Protein AF-A0A258K4I6-F1 (afdb_monomer_lite)

Radius of gyration: 29.28 Å; chains: 1; bounding box: 74×33×67 Å

Secondary structure (DSSP, 8-state):
--EE---SSBSS-EE---SSGGGS-SEEEEES-EEE---SSSS-TTSS--BS-EEE--TT-EEEEES-EEEEESB-TTEEE-SS-TTT-SS-EEEEEES-EEEEESBT-SEEE--SS--EEEEEES-EEE--TTB-S--SEEE--TT-EEEEES-EETTBPPPPPPPP----HHHHHHHHHHHTTTTTS--HHHHHHHHHHHHT-----SSGGGGT-S--PPPP-PPP-SS-SSS-HHHHHHTT--TTS--TTSBPTTSSS-BHHHHHHHHHTT---

Sequence (277 aa):
HVSASWSVDETLSASARFTPPEQGFYDLTVQWSIISESLARSIHAKGDHGYGSLIRGGQGSRISFHHNLWANHVARMPRPGNYDGPDKDPVGAFIEFRSNVFYNWGGGHSGYDADKAAMVAYNFVDNAYVMGPDSQQAVAFKESNSLARAWFAGNSMNGVVPADIAPVAAEPAASAYERVLAEAGASVRRDAVDARVVAGVRNRTGRIINTEQDVGGWPVLPPGVAAPDADGDGMPDAWEAKQGLNPKKADGAALARDGSGWTNLELWLADAAKVRG

pLDDT: mean 93.02, std 7.37, range [50.69, 98.88]

Structure (mmCIF, N/CA/C/O backbone):
data_AF-A0A258K4I6-F1
#
_entry.id   AF-A0A258K4I6-F1
#
loop_
_atom_site.group_PDB
_atom_site.id
_atom_site.type_symbol
_atom_site.label_atom_id
_atom_site.label_alt_id
_atom_site.label_comp_id
_atom_site.label_asym_id
_atom_site.label_entity_id
_atom_site.label_seq_id
_atom_site.pdbx_PDB_ins_code
_atom_site.Cartn_x
_atom_site.Cartn_y
_atom_site.Cartn_z
_atom_site.occupancy
_atom_site.B_iso_or_equiv
_atom_site.auth_seq_id
_atom_site.auth_comp_id
_atom_site.auth_asym_id
_atom_site.auth_atom_id
_atom_site.pdbx_PDB_model_num
ATOM 1 N N . HIS A 1 1 ? 24.250 -12.452 -2.388 1.00 91.56 1 HIS A N 1
ATOM 2 C CA . HIS A 1 1 ? 24.905 -12.190 -1.098 1.00 91.56 1 HIS A CA 1
ATOM 3 C C . HIS A 1 1 ? 26.021 -11.192 -1.322 1.00 91.56 1 HIS A C 1
ATOM 5 O O . HIS A 1 1 ? 27.160 -11.576 -1.563 1.00 91.56 1 HIS A O 1
ATOM 11 N N . VAL A 1 2 ? 25.668 -9.912 -1.329 1.00 94.88 2 VAL A N 1
ATOM 12 C CA . VAL A 1 2 ? 26.616 -8.797 -1.433 1.00 94.88 2 VAL A CA 1
ATOM 13 C C . VAL A 1 2 ? 26.294 -7.763 -0.362 1.00 94.88 2 VAL A C 1
ATOM 15 O O . VAL A 1 2 ? 25.168 -7.726 0.130 1.00 94.88 2 VAL A O 1
ATOM 18 N N . SER A 1 3 ? 27.260 -6.914 -0.033 1.00 97.19 3 SER A N 1
ATOM 19 C CA . SER A 1 3 ? 27.032 -5.712 0.767 1.00 97.19 3 SER A CA 1
ATOM 20 C C . SER A 1 3 ? 27.389 -4.501 -0.081 1.00 97.19 3 SER A C 1
ATOM 22 O O . SER A 1 3 ? 28.512 -4.413 -0.576 1.00 97.19 3 SER A O 1
ATOM 24 N N . ALA A 1 4 ? 26.438 -3.595 -0.266 1.00 96.00 4 ALA A N 1
ATOM 25 C CA . ALA A 1 4 ? 26.624 -2.334 -0.963 1.00 96.00 4 ALA A CA 1
ATOM 26 C C . ALA A 1 4 ? 26.350 -1.189 0.021 1.00 96.00 4 ALA A C 1
ATOM 28 O O . ALA A 1 4 ? 25.322 -1.204 0.703 1.00 96.00 4 ALA A O 1
ATOM 29 N N . SER A 1 5 ? 27.266 -0.216 0.082 1.00 95.62 5 SER A N 1
ATOM 30 C CA . SER A 1 5 ? 27.172 0.964 0.951 1.00 95.62 5 SER A CA 1
ATOM 31 C C . SER A 1 5 ? 27.846 2.194 0.342 1.00 95.62 5 SER A C 1
ATOM 33 O O . SER A 1 5 ? 28.596 2.081 -0.626 1.00 95.62 5 SER A O 1
ATOM 35 N N . TRP A 1 6 ? 27.594 3.364 0.937 1.00 94.44 6 TRP A N 1
ATOM 36 C CA . TRP A 1 6 ? 28.308 4.626 0.688 1.00 94.44 6 TRP A CA 1
ATOM 37 C C . TRP A 1 6 ? 28.250 5.128 -0.760 1.00 94.44 6 TRP A C 1
ATOM 39 O O . TRP A 1 6 ? 29.196 5.730 -1.268 1.00 94.44 6 TRP A O 1
ATOM 49 N N . SER A 1 7 ? 27.111 4.916 -1.421 1.00 92.75 7 SER A N 1
ATOM 50 C CA . SER A 1 7 ? 26.826 5.524 -2.721 1.00 92.75 7 SER A CA 1
ATOM 51 C C . SER A 1 7 ? 26.380 6.980 -2.574 1.00 92.75 7 SER A C 1
ATOM 53 O O . SER A 1 7 ? 25.744 7.354 -1.587 1.00 92.75 7 SER A O 1
ATOM 55 N N . VAL A 1 8 ? 26.701 7.798 -3.578 1.00 92.69 8 VAL A N 1
ATOM 56 C CA . VAL A 1 8 ? 26.251 9.196 -3.693 1.00 92.69 8 VAL A CA 1
ATOM 57 C C . VAL A 1 8 ? 24.863 9.332 -4.335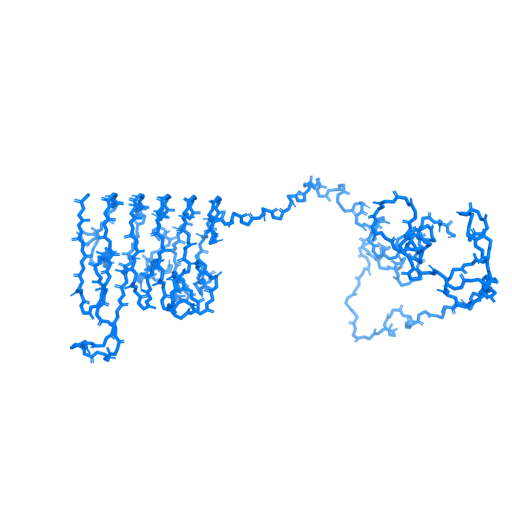 1.00 92.69 8 VAL A C 1
ATOM 59 O O . VAL A 1 8 ? 24.281 10.410 -4.267 1.00 92.69 8 VAL A O 1
ATOM 62 N N . ASP A 1 9 ? 24.345 8.270 -4.961 1.00 90.56 9 ASP A N 1
ATOM 63 C CA . ASP A 1 9 ? 22.976 8.193 -5.496 1.00 90.56 9 ASP A CA 1
ATOM 64 C C . ASP A 1 9 ? 22.260 6.979 -4.871 1.00 90.56 9 ASP A C 1
ATOM 66 O O . ASP A 1 9 ? 22.100 6.940 -3.645 1.00 90.56 9 ASP A O 1
ATOM 70 N N . GLU A 1 10 ? 21.876 5.960 -5.651 1.00 95.06 10 GLU A N 1
ATOM 71 C CA . GLU A 1 10 ? 21.427 4.678 -5.107 1.00 95.06 10 GLU A CA 1
ATOM 72 C C . GLU A 1 10 ? 22.569 3.727 -4.769 1.00 95.06 10 GLU A C 1
ATOM 74 O O . GLU A 1 10 ? 23.556 3.611 -5.499 1.00 95.06 10 GLU A O 1
ATOM 79 N N . THR A 1 11 ? 22.395 2.979 -3.685 1.00 96.69 11 THR A N 1
ATOM 80 C CA . THR A 1 11 ? 23.359 1.974 -3.242 1.00 96.69 11 THR A CA 1
ATOM 81 C C . THR A 1 11 ? 23.307 0.687 -4.070 1.00 96.69 11 THR A C 1
ATOM 83 O O . THR A 1 11 ? 24.352 0.110 -4.365 1.00 96.69 11 THR A O 1
ATOM 86 N N . LEU A 1 12 ? 22.119 0.231 -4.479 1.00 97.56 12 LEU A N 1
ATOM 87 C CA . LEU A 1 12 ? 21.974 -0.922 -5.374 1.00 97.56 12 LEU A CA 1
ATOM 88 C C . LEU A 1 12 ? 20.712 -0.770 -6.220 1.00 97.56 12 LEU A C 1
ATOM 90 O O . LEU A 1 12 ? 19.606 -0.802 -5.690 1.00 97.56 12 LEU A O 1
ATOM 94 N N . SER A 1 13 ? 20.869 -0.647 -7.536 1.00 97.25 13 SER A N 1
ATOM 95 C CA . SER A 1 13 ? 19.764 -0.420 -8.475 1.00 97.25 13 SER A CA 1
ATOM 96 C C . SER A 1 13 ? 19.767 -1.439 -9.606 1.00 97.25 13 SER A C 1
ATOM 98 O O . SER A 1 13 ? 20.816 -1.923 -10.023 1.00 97.25 13 SER A O 1
ATOM 100 N N . ALA A 1 14 ? 18.579 -1.714 -10.137 1.00 96.19 14 ALA A N 1
ATOM 101 C CA . ALA A 1 14 ? 18.387 -2.482 -11.361 1.00 96.19 14 ALA A CA 1
ATOM 102 C C . ALA A 1 14 ? 17.397 -1.724 -12.238 1.00 96.19 14 ALA A C 1
ATOM 104 O O . ALA A 1 14 ? 16.208 -1.661 -11.936 1.00 96.19 14 ALA A O 1
ATOM 105 N N . SER A 1 15 ? 17.897 -1.062 -13.273 1.00 96.12 15 SER A N 1
ATOM 106 C CA . SER A 1 15 ? 17.101 -0.156 -14.095 1.00 96.12 15 SER A CA 1
ATOM 107 C C . SER A 1 15 ? 17.557 -0.229 -15.540 1.00 96.12 15 SER A C 1
ATOM 109 O O . SER A 1 15 ? 18.752 -0.155 -15.811 1.00 96.12 15 SER A O 1
ATOM 111 N N . ALA A 1 16 ? 16.609 -0.347 -16.461 1.00 95.12 16 ALA A N 1
ATOM 112 C CA . ALA A 1 16 ? 16.885 -0.368 -17.888 1.00 95.12 16 ALA A CA 1
ATOM 113 C C . ALA A 1 16 ? 15.778 0.349 -18.653 1.00 95.12 16 ALA A C 1
ATOM 115 O O . ALA A 1 16 ? 14.627 0.403 -18.220 1.00 95.12 16 ALA A O 1
ATOM 116 N N . ARG A 1 17 ? 16.135 0.884 -19.820 1.00 90.50 17 ARG A N 1
ATOM 117 C CA . ARG A 1 17 ? 15.156 1.210 -20.854 1.00 90.50 17 ARG A CA 1
ATOM 118 C C . ARG A 1 17 ? 15.134 0.033 -21.816 1.00 90.50 17 ARG A C 1
ATOM 120 O O . ARG A 1 17 ? 16.157 -0.297 -22.398 1.00 90.50 17 ARG A O 1
ATOM 127 N N . PHE A 1 18 ? 13.975 -0.590 -21.985 1.00 93.06 18 PHE A N 1
ATOM 128 C CA . PHE A 1 18 ? 13.790 -1.794 -22.804 1.00 93.06 18 PHE A CA 1
ATOM 129 C C . PHE A 1 18 ? 13.603 -1.438 -24.291 1.00 93.06 18 PHE A C 1
ATOM 131 O O . PHE A 1 18 ? 12.906 -2.121 -25.035 1.00 93.06 18 PHE A O 1
ATOM 138 N N . THR A 1 19 ? 14.189 -0.312 -24.710 1.00 88.56 19 THR A N 1
ATOM 139 C CA . THR A 1 19 ? 14.156 0.194 -26.081 1.00 88.56 19 THR A CA 1
ATOM 140 C C . THR A 1 19 ? 15.584 0.587 -26.480 1.00 88.56 19 THR A C 1
ATOM 142 O O . THR A 1 19 ? 16.025 1.684 -26.129 1.00 88.56 19 THR A O 1
ATOM 145 N N . PRO A 1 20 ? 16.309 -0.287 -27.197 1.00 91.50 20 PRO A N 1
ATOM 146 C CA . PRO A 1 20 ? 15.832 -1.552 -27.758 1.00 91.50 20 PRO A CA 1
ATOM 147 C C . PRO A 1 20 ? 15.768 -2.697 -26.706 1.00 91.50 20 PRO A C 1
ATOM 149 O O . PRO A 1 20 ? 16.422 -2.603 -25.662 1.00 91.50 20 PRO A O 1
ATOM 152 N N . PRO A 1 21 ? 14.964 -3.758 -26.931 1.00 88.12 21 PRO A N 1
ATOM 153 C CA . PRO A 1 21 ? 14.678 -4.803 -25.934 1.00 88.12 21 PRO A CA 1
ATOM 154 C C . PRO A 1 21 ? 15.904 -5.529 -25.364 1.00 88.12 21 PRO A C 1
ATOM 156 O O . PRO A 1 21 ? 15.868 -5.992 -24.224 1.00 88.12 21 PRO A O 1
ATOM 159 N N . GLU A 1 22 ? 16.994 -5.622 -26.122 1.00 92.38 22 GLU A N 1
ATOM 160 C CA . GLU A 1 22 ? 18.252 -6.262 -25.722 1.00 92.38 22 GLU A CA 1
ATOM 161 C C . GLU A 1 22 ? 19.012 -5.519 -24.615 1.00 92.38 22 GLU A C 1
ATOM 163 O O . GLU A 1 22 ? 19.916 -6.088 -24.009 1.00 92.38 22 GLU A O 1
ATOM 168 N N . GLN A 1 23 ? 18.654 -4.264 -24.331 1.00 91.75 23 GLN A N 1
ATOM 169 C CA . GLN A 1 23 ? 19.209 -3.503 -23.206 1.00 91.75 23 GLN A CA 1
ATOM 170 C C . GLN A 1 23 ? 18.422 -3.719 -21.905 1.00 91.75 23 GLN A C 1
ATOM 172 O O . GLN A 1 23 ? 18.807 -3.203 -20.855 1.00 91.75 23 GLN A O 1
ATOM 177 N N . GLY A 1 24 ? 17.315 -4.463 -21.974 1.00 95.25 24 GLY A N 1
ATOM 178 C CA . GLY A 1 24 ? 16.498 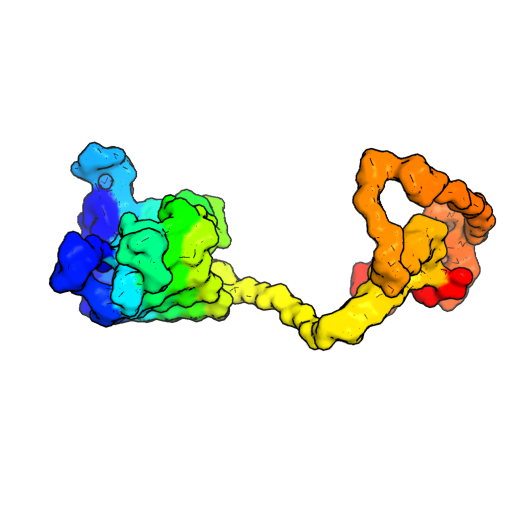-4.839 -20.831 1.00 95.25 24 GLY A CA 1
ATOM 179 C C . GLY A 1 24 ? 17.060 -6.018 -20.038 1.00 95.25 24 GLY A C 1
ATOM 180 O O . GLY A 1 24 ? 17.965 -6.731 -20.466 1.00 95.25 24 GLY A O 1
ATOM 181 N N . PHE A 1 25 ? 16.457 -6.257 -18.877 1.00 97.12 25 PHE A N 1
ATOM 182 C CA . PHE A 1 25 ? 16.653 -7.466 -18.082 1.00 97.12 25 PHE A CA 1
ATOM 183 C C . PHE A 1 25 ? 15.286 -8.092 -17.808 1.00 97.12 25 PHE A C 1
ATOM 185 O O . PHE A 1 25 ? 14.359 -7.399 -17.397 1.00 97.12 25 PHE A O 1
ATOM 192 N N . TYR A 1 26 ? 15.146 -9.393 -18.051 1.00 97.88 26 TYR A N 1
ATOM 193 C CA . TYR A 1 26 ? 13.835 -10.055 -18.022 1.00 97.88 26 TYR A CA 1
ATOM 194 C C . TYR A 1 26 ? 13.624 -10.944 -16.803 1.00 97.88 26 TYR A C 1
ATOM 196 O O . TYR A 1 26 ? 12.483 -11.166 -16.418 1.00 97.88 26 TYR A O 1
ATOM 204 N N . ASP A 1 27 ? 14.703 -11.405 -16.178 1.00 97.94 27 ASP A N 1
ATOM 205 C CA . ASP A 1 27 ? 14.671 -12.249 -14.991 1.00 97.94 27 ASP A CA 1
ATOM 206 C C . ASP A 1 27 ? 15.805 -11.824 -14.059 1.00 97.94 27 ASP A C 1
ATOM 208 O O . ASP A 1 27 ? 16.981 -11.895 -14.421 1.00 97.94 27 ASP A O 1
ATOM 212 N N . LEU A 1 28 ? 15.455 -11.337 -12.870 1.00 98.25 28 LEU A N 1
ATOM 213 C CA . LEU A 1 28 ? 16.419 -10.843 -11.891 1.00 98.25 28 LEU A CA 1
ATOM 214 C C . LEU A 1 28 ? 16.037 -11.279 -10.479 1.00 98.25 28 LEU A C 1
ATOM 216 O O . LEU A 1 28 ? 14.943 -10.976 -10.011 1.00 98.25 28 LEU A O 1
ATOM 220 N N . THR A 1 29 ? 16.989 -11.875 -9.760 1.00 98.50 29 THR A N 1
ATOM 221 C CA . THR A 1 29 ? 16.874 -12.122 -8.320 1.00 98.50 29 THR A CA 1
ATOM 222 C C . THR A 1 29 ? 18.014 -11.455 -7.563 1.00 98.50 29 THR A C 1
ATOM 224 O O . THR A 1 29 ? 19.187 -11.687 -7.853 1.00 98.50 29 THR A O 1
ATOM 227 N N . VAL A 1 30 ? 17.670 -10.669 -6.544 1.00 98.38 30 VAL A N 1
ATOM 228 C CA . VAL A 1 30 ? 18.609 -10.144 -5.550 1.00 98.38 30 VAL A CA 1
ATOM 229 C C . VAL A 1 30 ? 18.226 -10.711 -4.192 1.00 98.38 30 VAL A C 1
ATOM 231 O O . VAL A 1 30 ? 17.112 -10.511 -3.708 1.00 98.38 30 VAL A O 1
ATOM 234 N N . GLN A 1 31 ? 19.150 -11.433 -3.566 1.00 98.00 31 GLN A N 1
ATOM 235 C CA . GLN A 1 31 ? 18.866 -12.116 -2.311 1.00 98.00 31 GLN A CA 1
ATOM 236 C C . GLN A 1 31 ? 20.015 -12.065 -1.314 1.00 98.00 31 GLN A C 1
ATOM 238 O O . GLN A 1 31 ? 21.195 -12.045 -1.709 1.00 98.00 31 GLN A O 1
ATOM 243 N N . TRP A 1 32 ? 19.651 -12.099 -0.028 1.00 96.00 32 TRP A N 1
ATOM 244 C CA . TRP A 1 32 ? 20.582 -12.220 1.099 1.00 96.00 32 TRP A CA 1
ATOM 245 C C . TRP A 1 32 ? 21.710 -11.191 1.054 1.00 96.00 32 TRP A C 1
ATOM 247 O O . TRP A 1 32 ? 22.889 -11.522 1.192 1.00 96.00 32 TRP A O 1
ATOM 257 N N . SER A 1 33 ? 21.353 -9.949 0.745 1.00 98.00 33 SER A N 1
ATOM 258 C CA . SER A 1 33 ? 22.291 -8.849 0.544 1.00 98.00 33 SER A CA 1
ATOM 259 C C . SER A 1 33 ? 21.982 -7.684 1.481 1.00 98.00 33 SER A C 1
ATOM 261 O O . SER A 1 33 ? 20.851 -7.529 1.943 1.00 98.00 33 SER A O 1
ATOM 263 N N . ILE A 1 34 ? 22.999 -6.876 1.768 1.00 97.94 34 ILE A N 1
ATOM 264 C CA . ILE A 1 34 ? 22.892 -5.651 2.563 1.00 97.94 34 ILE A CA 1
ATOM 265 C C . ILE A 1 34 ? 22.996 -4.462 1.609 1.00 97.94 34 ILE A C 1
ATOM 267 O O . ILE A 1 34 ? 23.927 -4.381 0.808 1.00 97.94 3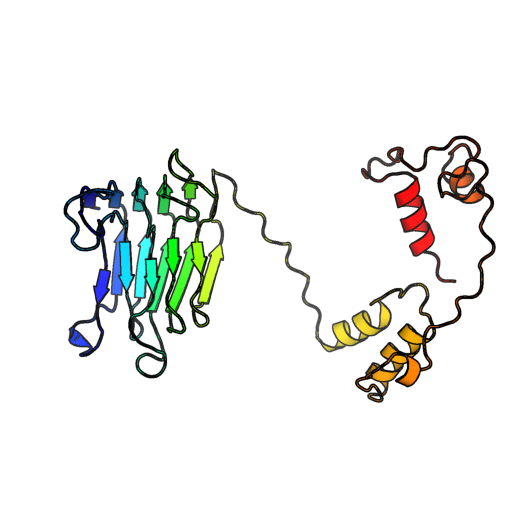4 ILE A O 1
ATOM 271 N N . ILE A 1 35 ? 22.034 -3.552 1.692 1.00 98.50 35 ILE A N 1
ATOM 272 C CA . ILE A 1 35 ? 21.942 -2.324 0.908 1.00 98.50 35 ILE A CA 1
ATOM 273 C C . ILE A 1 35 ? 21.795 -1.207 1.934 1.00 98.50 35 ILE A C 1
ATOM 275 O O . ILE A 1 35 ? 20.761 -1.112 2.592 1.00 98.50 35 ILE A O 1
ATOM 279 N N . SER A 1 36 ? 22.850 -0.430 2.168 1.00 97.44 36 SER A N 1
ATOM 280 C CA . SER A 1 36 ? 22.840 0.489 3.308 1.00 97.44 36 SER A CA 1
ATOM 281 C C . SER A 1 36 ? 23.579 1.802 3.096 1.00 97.44 36 SER A C 1
ATOM 283 O O . SER A 1 36 ? 24.314 1.970 2.128 1.00 97.44 36 SER A O 1
ATOM 285 N N . GLU A 1 37 ? 23.359 2.753 4.002 1.00 94.19 37 GLU A N 1
ATOM 286 C CA . GLU A 1 37 ? 24.224 3.921 4.225 1.00 94.19 37 GLU A CA 1
ATOM 287 C C . GLU A 1 37 ? 24.563 4.720 2.957 1.00 94.19 37 GLU A C 1
ATOM 289 O O . GLU A 1 37 ? 25.725 4.986 2.640 1.00 94.19 37 GLU A O 1
ATOM 294 N N . SER A 1 38 ? 23.544 5.112 2.200 1.00 95.56 38 SER A N 1
ATOM 295 C CA . SER A 1 38 ? 23.726 6.094 1.124 1.00 95.56 38 SER A CA 1
ATOM 296 C C . SER A 1 38 ? 24.094 7.473 1.693 1.00 95.56 38 SER A C 1
ATOM 298 O O . SER A 1 38 ? 23.569 7.878 2.732 1.00 95.56 38 SER A O 1
ATOM 300 N N . LEU A 1 39 ? 24.935 8.234 0.996 1.00 94.31 39 LEU A N 1
ATOM 301 C CA . LEU A 1 39 ? 25.523 9.478 1.498 1.00 94.31 39 LEU A CA 1
ATOM 302 C C . LEU A 1 39 ? 24.614 10.705 1.288 1.00 94.31 39 LEU A C 1
ATOM 304 O O . LEU A 1 39 ? 24.831 11.473 0.357 1.00 94.31 39 LEU A O 1
ATOM 308 N N . ALA A 1 40 ? 23.670 10.930 2.210 1.00 90.19 40 ALA A N 1
ATOM 309 C CA . ALA A 1 40 ? 22.603 11.948 2.147 1.00 90.19 40 ALA A CA 1
ATOM 310 C C . ALA A 1 40 ? 23.010 13.377 1.710 1.00 90.19 40 ALA A C 1
ATOM 312 O O . ALA A 1 40 ? 22.243 14.060 1.033 1.00 90.19 40 ALA A O 1
ATOM 313 N N . ARG A 1 41 ? 24.187 13.854 2.136 1.00 91.12 41 ARG A N 1
ATOM 314 C CA . ARG A 1 41 ? 24.713 15.206 1.865 1.00 91.12 41 ARG A CA 1
ATOM 315 C C . ARG A 1 41 ? 26.151 15.107 1.378 1.00 91.12 41 ARG A C 1
ATOM 317 O O . ARG A 1 41 ? 27.094 15.303 2.141 1.00 91.12 41 ARG A O 1
ATOM 324 N N . SER A 1 42 ? 26.303 14.714 0.122 1.00 91.31 42 SER A N 1
ATOM 325 C CA . SER A 1 42 ? 27.599 14.468 -0.511 1.00 91.31 42 SER A CA 1
ATOM 326 C C . SER A 1 42 ? 27.716 15.237 -1.833 1.00 91.31 42 SER A C 1
ATOM 328 O O . SER A 1 42 ? 27.071 16.262 -2.031 1.00 91.31 42 SER A O 1
ATOM 330 N N . ILE A 1 43 ? 28.551 14.759 -2.749 1.00 89.69 43 ILE A N 1
ATOM 331 C CA . ILE A 1 43 ? 28.919 15.417 -4.011 1.00 89.69 43 ILE A CA 1
ATOM 332 C C . ILE A 1 43 ? 27.903 15.218 -5.148 1.00 89.69 43 ILE A C 1
ATOM 334 O O . ILE A 1 43 ? 28.247 15.348 -6.323 1.00 89.69 43 ILE A O 1
ATOM 338 N N . HIS A 1 44 ? 26.659 14.861 -4.834 1.00 89.00 44 HIS A N 1
ATOM 339 C CA . HIS A 1 44 ? 25.669 14.579 -5.863 1.00 89.00 44 HIS A CA 1
ATOM 340 C C . HIS A 1 44 ? 25.230 15.869 -6.581 1.00 89.00 44 HIS A C 1
ATOM 342 O O . HIS A 1 44 ? 24.854 16.862 -5.960 1.00 89.00 44 HIS A O 1
ATOM 348 N N . ALA A 1 45 ? 25.244 15.854 -7.918 1.00 87.25 45 ALA A N 1
ATOM 349 C CA . ALA A 1 45 ? 25.046 17.052 -8.744 1.00 87.25 45 ALA A CA 1
ATOM 350 C C . ALA A 1 45 ? 23.660 17.711 -8.593 1.00 87.25 45 ALA A C 1
ATOM 352 O O . ALA A 1 45 ? 23.489 18.877 -8.938 1.00 87.25 45 ALA A O 1
ATOM 353 N N . LYS A 1 46 ? 22.664 16.969 -8.093 1.00 86.38 46 LYS A N 1
ATOM 354 C CA . LYS A 1 46 ? 21.295 17.466 -7.864 1.00 86.38 46 LYS A CA 1
ATOM 355 C C . LYS A 1 46 ? 21.066 17.972 -6.430 1.00 86.38 46 LYS A C 1
ATOM 357 O O . LYS A 1 46 ? 19.920 18.221 -6.069 1.00 86.38 46 LYS A O 1
ATOM 362 N N . GLY A 1 47 ? 22.126 18.104 -5.629 1.00 89.62 47 GLY A N 1
ATOM 363 C CA . GLY A 1 47 ? 22.044 18.382 -4.194 1.00 89.62 47 GLY A CA 1
ATOM 364 C C . GLY A 1 47 ? 21.808 17.110 -3.380 1.00 89.62 47 GLY A C 1
ATOM 365 O O . GLY A 1 47 ? 22.095 16.013 -3.863 1.00 89.62 47 GLY A O 1
ATOM 366 N N . ASP A 1 48 ? 21.279 17.273 -2.166 1.00 88.38 48 ASP A N 1
ATOM 367 C CA . ASP A 1 48 ? 21.033 16.195 -1.202 1.00 88.38 48 ASP A CA 1
ATOM 368 C C . ASP A 1 48 ? 20.369 14.971 -1.861 1.00 88.38 48 ASP A C 1
ATOM 370 O O . ASP A 1 48 ? 19.281 15.041 -2.446 1.00 88.38 48 ASP A O 1
ATOM 374 N N . HIS A 1 49 ? 21.070 13.841 -1.800 1.00 87.12 49 HIS A N 1
ATOM 375 C CA . HIS A 1 49 ? 20.708 12.545 -2.372 1.00 87.12 49 HIS A CA 1
ATOM 376 C C . HIS A 1 49 ? 21.260 11.456 -1.463 1.00 87.12 49 HIS A C 1
ATOM 378 O O . HIS A 1 49 ? 22.335 11.599 -0.900 1.00 87.12 49 HIS A O 1
ATOM 384 N N . GLY A 1 50 ? 20.519 10.368 -1.302 1.00 92.88 50 GLY A N 1
ATOM 385 C CA . GLY A 1 50 ? 20.930 9.264 -0.448 1.00 92.88 50 GLY A CA 1
ATOM 386 C C . GLY A 1 50 ? 19.879 8.175 -0.492 1.00 92.88 50 GLY A C 1
ATOM 387 O O . GLY A 1 50 ? 18.988 8.135 0.358 1.00 92.88 50 GLY A O 1
ATOM 388 N N . TYR A 1 51 ? 19.940 7.332 -1.518 1.00 96.81 51 TYR A N 1
ATOM 389 C CA . TYR A 1 51 ? 18.845 6.437 -1.854 1.00 96.81 51 TYR A CA 1
ATOM 390 C C . TYR A 1 51 ? 19.232 4.960 -1.769 1.00 96.81 51 TYR A C 1
ATOM 392 O O . TYR A 1 51 ? 20.382 4.580 -1.971 1.00 96.81 51 TYR A O 1
ATOM 400 N N . GLY A 1 52 ? 18.248 4.114 -1.462 1.00 97.81 52 GLY A N 1
ATOM 401 C CA . GLY A 1 52 ? 18.440 2.665 -1.418 1.00 97.81 52 GLY A CA 1
ATOM 402 C C . GLY A 1 52 ? 18.542 2.069 -2.819 1.00 97.81 52 GLY A C 1
ATOM 403 O O . GLY A 1 52 ? 19.624 1.690 -3.270 1.00 97.81 52 GLY A O 1
ATOM 404 N N . SER A 1 53 ? 17.400 1.992 -3.503 1.00 98.12 53 SER A N 1
ATOM 405 C CA . SER A 1 53 ? 17.268 1.277 -4.772 1.00 98.12 53 SER A CA 1
ATOM 406 C C . SER A 1 53 ? 16.249 1.906 -5.711 1.00 98.12 53 SER A C 1
ATOM 408 O O . SER A 1 53 ? 15.083 2.100 -5.356 1.00 98.12 53 SER A O 1
ATOM 410 N N . LEU A 1 54 ? 16.676 2.127 -6.952 1.00 97.81 54 LEU A N 1
ATOM 411 C CA . LEU A 1 54 ? 15.823 2.436 -8.088 1.00 97.81 54 LEU A CA 1
ATOM 412 C C . LEU A 1 54 ? 15.665 1.160 -8.921 1.00 97.81 54 LEU A C 1
ATOM 414 O O . LEU A 1 54 ? 16.639 0.612 -9.447 1.00 97.81 54 LEU A O 1
ATOM 418 N N . ILE A 1 55 ? 14.432 0.664 -9.004 1.00 98.19 55 ILE A N 1
ATOM 419 C CA . ILE A 1 55 ? 14.116 -0.615 -9.645 1.00 98.19 55 ILE A CA 1
ATOM 420 C C . ILE A 1 55 ? 13.163 -0.339 -10.803 1.00 98.19 55 ILE A C 1
ATOM 422 O O . ILE A 1 55 ? 11.991 -0.047 -10.585 1.00 98.19 55 ILE A O 1
ATOM 426 N N . ARG A 1 56 ? 13.673 -0.380 -12.035 1.00 97.38 56 ARG A N 1
ATOM 427 C CA . ARG A 1 56 ? 12.936 0.024 -13.242 1.00 97.38 56 ARG A CA 1
ATOM 428 C C . ARG A 1 56 ? 12.940 -1.109 -14.250 1.00 97.38 56 ARG A C 1
ATOM 430 O O . ARG A 1 56 ? 13.902 -1.271 -15.001 1.00 97.38 56 ARG A O 1
ATOM 437 N N . GLY A 1 57 ? 11.871 -1.896 -14.201 1.00 96.62 57 GLY A N 1
ATOM 438 C CA . GLY A 1 57 ? 11.594 -2.970 -15.147 1.00 96.62 57 GLY A CA 1
ATOM 439 C C . GLY A 1 57 ? 10.596 -2.533 -16.220 1.00 96.62 57 GLY A C 1
ATOM 440 O O . GLY A 1 57 ? 10.042 -1.436 -16.155 1.00 96.62 57 GLY A O 1
ATOM 441 N N . GLY A 1 58 ? 10.343 -3.421 -17.173 1.00 96.25 58 GLY A N 1
ATOM 442 C CA . GLY A 1 58 ? 9.375 -3.239 -18.249 1.00 96.25 58 GLY A CA 1
ATOM 443 C C . GLY A 1 58 ? 9.296 -4.481 -19.135 1.00 96.25 58 GLY A C 1
ATOM 444 O O . GLY A 1 58 ? 10.019 -5.453 -18.919 1.00 96.25 58 GLY A O 1
ATOM 445 N N . GLN A 1 59 ? 8.410 -4.462 -20.127 1.00 96.19 59 GLN A N 1
ATOM 446 C CA . GLN A 1 59 ? 8.277 -5.476 -21.180 1.00 96.19 59 GLN A CA 1
ATOM 447 C C . GLN A 1 59 ? 8.161 -6.918 -20.643 1.00 96.19 59 GLN A C 1
ATOM 449 O O . GLN A 1 59 ? 8.737 -7.858 -21.190 1.00 96.19 59 GLN A O 1
ATOM 454 N N . GLY A 1 60 ? 7.431 -7.105 -19.541 1.00 97.06 60 GLY A N 1
ATOM 455 C CA . GLY A 1 60 ? 7.206 -8.405 -18.910 1.00 97.06 60 GLY A CA 1
ATOM 456 C C . GLY A 1 60 ? 8.336 -8.897 -18.002 1.00 97.06 60 GLY A C 1
ATOM 457 O O . GLY A 1 60 ? 8.303 -10.057 -17.591 1.00 97.06 60 GLY A O 1
ATOM 458 N N . SER A 1 61 ? 9.321 -8.056 -17.665 1.00 98.31 61 SER A N 1
ATOM 459 C CA . SER A 1 61 ? 10.416 -8.431 -16.762 1.00 98.31 61 SER A CA 1
ATOM 460 C C . SER A 1 61 ? 9.910 -8.910 -15.397 1.00 98.31 61 SER A C 1
ATOM 462 O O . SER A 1 61 ? 9.032 -8.276 -14.807 1.00 98.31 61 SER A O 1
ATOM 464 N N . ARG A 1 62 ? 10.511 -9.981 -14.872 1.00 98.56 62 ARG A N 1
ATOM 465 C CA . ARG A 1 62 ? 10.232 -10.596 -13.571 1.00 98.56 62 ARG A CA 1
ATOM 466 C C . ARG A 1 62 ? 11.403 -10.359 -12.629 1.00 98.56 62 ARG A C 1
ATOM 468 O O . ARG A 1 62 ? 12.543 -10.716 -12.920 1.00 98.56 62 ARG A O 1
ATOM 475 N N . ILE A 1 63 ? 11.126 -9.725 -11.500 1.00 98.75 63 ILE A N 1
ATOM 476 C CA . ILE A 1 63 ? 12.153 -9.218 -10.594 1.00 98.75 63 ILE A CA 1
ATOM 477 C C . ILE A 1 63 ? 11.806 -9.661 -9.176 1.00 98.75 63 ILE A C 1
ATOM 479 O O . ILE A 1 63 ? 10.692 -9.433 -8.727 1.00 98.75 63 ILE A O 1
ATOM 483 N N . SER A 1 64 ? 12.744 -10.252 -8.441 1.00 98.50 64 SER A N 1
ATOM 484 C CA . SER A 1 64 ? 12.541 -10.654 -7.047 1.00 98.50 64 SER A CA 1
ATOM 485 C C . SER A 1 64 ? 13.661 -10.138 -6.149 1.00 98.50 64 SER A C 1
ATOM 487 O O . SER A 1 64 ? 14.834 -10.426 -6.380 1.00 98.50 64 SER A O 1
ATOM 489 N N . PHE A 1 65 ? 13.299 -9.445 -5.081 1.00 98.75 65 PHE A N 1
ATOM 490 C CA . PHE A 1 65 ? 14.175 -9.094 -3.977 1.00 98.75 65 PHE A CA 1
ATOM 491 C C . PHE A 1 65 ? 13.687 -9.816 -2.727 1.00 98.75 65 PHE A C 1
ATOM 493 O O . PHE A 1 65 ? 12.590 -9.532 -2.240 1.00 98.75 65 PHE A O 1
ATOM 500 N N . HIS A 1 66 ? 14.486 -10.742 -2.194 1.00 98.56 66 HIS A N 1
ATOM 501 C CA . HIS A 1 66 ? 14.111 -11.435 -0.967 1.00 98.56 66 HIS A CA 1
ATOM 502 C C . HIS A 1 66 ? 15.243 -11.625 0.032 1.00 98.56 66 HIS A C 1
ATOM 504 O O . HIS A 1 66 ? 16.392 -11.845 -0.340 1.00 98.56 66 HIS A O 1
ATOM 510 N N . HIS A 1 67 ? 14.900 -11.622 1.320 1.00 98.56 67 HIS A N 1
ATOM 511 C CA . HIS A 1 67 ? 15.863 -11.828 2.408 1.00 98.56 67 HIS A CA 1
ATOM 512 C C . HIS A 1 67 ? 17.013 -10.805 2.404 1.00 98.56 67 HIS A C 1
ATOM 514 O O . HIS A 1 67 ? 18.128 -11.118 2.808 1.00 98.56 67 HIS A O 1
ATOM 520 N N . ASN A 1 68 ? 16.767 -9.585 1.922 1.00 98.81 68 ASN A N 1
ATOM 521 C CA . ASN A 1 68 ? 17.741 -8.497 1.950 1.00 98.81 68 ASN A CA 1
ATOM 522 C C . ASN A 1 68 ? 17.500 -7.569 3.145 1.00 98.81 68 ASN A C 1
ATOM 524 O O . ASN A 1 68 ? 16.382 -7.463 3.652 1.00 98.81 68 ASN A O 1
ATOM 528 N N . LEU A 1 69 ? 18.549 -6.856 3.548 1.00 98.50 69 LEU A N 1
ATOM 529 C CA . LEU A 1 69 ? 18.482 -5.741 4.486 1.00 98.50 69 LEU A CA 1
ATOM 530 C C . LEU A 1 69 ? 18.674 -4.432 3.719 1.00 98.50 69 LEU A C 1
ATOM 532 O O . LEU A 1 69 ? 19.757 -4.198 3.189 1.00 98.50 69 LEU A O 1
ATOM 536 N N . TRP A 1 70 ? 17.660 -3.570 3.720 1.00 98.69 70 TRP A N 1
ATOM 537 C CA . TRP A 1 70 ? 17.820 -2.147 3.426 1.00 98.69 70 TRP A CA 1
ATOM 538 C C . TRP A 1 70 ? 17.939 -1.366 4.732 1.00 98.69 70 TRP A C 1
ATOM 540 O O . TRP A 1 70 ? 17.057 -1.482 5.586 1.00 98.69 70 TRP A O 1
ATOM 550 N N . ALA A 1 71 ? 18.973 -0.536 4.885 1.00 97.88 71 ALA A N 1
ATOM 551 C CA . ALA A 1 71 ? 19.181 0.221 6.122 1.00 97.88 71 ALA A CA 1
ATOM 552 C C . ALA A 1 71 ? 19.763 1.625 5.910 1.00 97.88 71 ALA A C 1
ATOM 554 O O . ALA A 1 71 ? 20.780 1.788 5.243 1.00 97.88 71 ALA A O 1
ATOM 555 N N . ASN A 1 72 ? 19.191 2.622 6.593 1.00 97.62 72 ASN A N 1
ATOM 556 C CA . ASN A 1 72 ? 19.748 3.977 6.704 1.00 97.62 72 ASN A CA 1
ATOM 557 C C . ASN A 1 72 ? 19.859 4.700 5.347 1.00 97.62 72 ASN A C 1
ATOM 559 O O . ASN A 1 72 ? 20.952 5.044 4.887 1.00 97.62 72 ASN A O 1
ATOM 563 N N . HIS A 1 73 ? 18.713 4.938 4.705 1.00 97.69 73 HIS A N 1
ATOM 564 C CA . HIS A 1 73 ? 18.617 5.739 3.481 1.00 97.69 73 HIS A CA 1
ATOM 565 C C . HIS A 1 73 ? 17.622 6.882 3.651 1.00 97.69 73 HIS A C 1
ATOM 567 O O . HIS A 1 73 ? 16.616 6.747 4.342 1.00 97.69 73 HIS A O 1
ATOM 573 N N . VAL A 1 74 ? 17.844 7.992 2.944 1.00 95.06 74 VAL A N 1
ATOM 574 C CA . VAL A 1 74 ? 16.897 9.117 2.924 1.00 95.06 74 VAL A CA 1
ATOM 575 C C . VAL A 1 74 ? 15.592 8.715 2.239 1.00 95.06 74 VAL A C 1
ATOM 577 O O . VAL A 1 74 ? 14.530 9.151 2.667 1.00 95.06 74 VAL A O 1
ATOM 580 N N . ALA A 1 75 ? 15.652 7.906 1.174 1.00 95.56 75 ALA A N 1
ATOM 581 C CA . ALA A 1 75 ? 14.467 7.441 0.449 1.00 95.56 75 ALA A CA 1
ATOM 582 C C . ALA A 1 75 ? 14.756 6.209 -0.438 1.00 95.56 75 ALA A C 1
ATOM 584 O O . ALA A 1 75 ? 15.882 5.717 -0.510 1.00 95.56 75 ALA A O 1
ATOM 585 N N . ARG A 1 76 ? 13.738 5.772 -1.197 1.00 97.31 76 ARG A N 1
ATOM 586 C CA . ARG A 1 76 ? 13.798 4.675 -2.187 1.00 97.31 76 ARG A CA 1
ATOM 587 C C . ARG A 1 76 ? 14.164 3.333 -1.550 1.00 97.31 76 ARG A C 1
ATOM 589 O O . ARG A 1 76 ? 15.089 2.662 -1.999 1.00 97.31 76 ARG A O 1
ATOM 596 N N . MET A 1 77 ? 13.410 2.931 -0.530 1.00 97.00 77 MET A N 1
ATOM 597 C CA . MET A 1 77 ? 13.513 1.618 0.111 1.00 97.00 77 MET A CA 1
ATOM 598 C C . MET A 1 77 ? 12.234 0.779 -0.100 1.00 97.00 77 MET A C 1
ATOM 600 O O . MET A 1 77 ? 11.534 0.489 0.865 1.00 97.00 77 MET A O 1
ATOM 604 N N . PRO A 1 78 ? 11.887 0.365 -1.337 1.00 97.69 78 PRO A N 1
ATOM 605 C CA . PRO A 1 78 ? 12.499 0.666 -2.638 1.00 97.69 78 PRO A CA 1
ATOM 606 C C . PRO A 1 78 ? 11.724 1.742 -3.433 1.00 97.69 78 PRO A C 1
ATOM 608 O O . PRO A 1 78 ? 10.631 2.154 -3.042 1.00 97.69 78 PRO A O 1
ATOM 611 N N . ARG A 1 79 ? 12.259 2.176 -4.587 1.00 98.00 79 ARG A N 1
ATOM 612 C CA . ARG A 1 79 ? 11.485 2.873 -5.635 1.00 98.00 79 ARG A CA 1
ATOM 613 C C . ARG A 1 79 ? 11.327 1.996 -6.888 1.00 98.00 79 ARG A C 1
ATOM 615 O O . ARG A 1 79 ? 12.174 2.088 -7.786 1.00 98.00 79 ARG A O 1
ATOM 622 N N . PRO A 1 80 ? 10.298 1.129 -6.949 1.00 98.06 80 PRO A N 1
ATOM 623 C CA . PRO A 1 80 ? 9.960 0.379 -8.152 1.00 98.06 80 PRO A CA 1
ATOM 624 C C . PRO A 1 80 ? 9.290 1.275 -9.209 1.00 98.06 80 PRO A C 1
ATOM 626 O O . PRO A 1 80 ? 8.967 2.433 -8.949 1.00 98.06 80 PRO A O 1
ATOM 629 N N . GLY A 1 81 ? 9.108 0.751 -10.417 1.00 97.19 81 GLY A N 1
ATOM 630 C CA . GLY A 1 81 ? 8.243 1.332 -11.444 1.00 97.19 81 GLY A CA 1
ATOM 631 C C . GLY A 1 81 ? 8.744 1.037 -12.853 1.00 97.19 81 GLY A C 1
ATOM 632 O O . GLY A 1 81 ? 9.541 0.119 -13.057 1.00 97.19 81 GLY A O 1
ATOM 633 N N . ASN A 1 82 ? 8.290 1.831 -13.819 1.00 96.25 82 ASN A N 1
ATOM 634 C CA . ASN A 1 82 ? 8.557 1.623 -15.242 1.00 96.25 82 ASN A CA 1
ATOM 635 C C . ASN A 1 82 ? 8.773 2.969 -15.948 1.00 96.25 82 ASN A C 1
ATOM 637 O O . ASN A 1 82 ? 8.102 3.957 -15.662 1.00 96.25 82 ASN A O 1
ATOM 641 N N . TYR A 1 83 ? 9.788 3.075 -16.806 1.00 95.06 83 TYR A N 1
ATOM 642 C CA . TYR A 1 83 ? 10.074 4.330 -17.511 1.00 95.06 83 TYR A CA 1
ATOM 643 C C . TYR A 1 83 ? 9.084 4.651 -18.631 1.00 95.06 83 TYR A C 1
ATOM 645 O O . TYR A 1 83 ? 8.991 5.820 -19.015 1.00 95.06 83 TYR A O 1
ATOM 653 N N . ASP A 1 84 ? 8.404 3.641 -19.165 1.00 94.38 84 ASP A N 1
ATOM 654 C CA . ASP A 1 84 ? 7.543 3.762 -20.330 1.00 94.38 84 ASP A CA 1
ATOM 655 C C . ASP A 1 84 ? 6.057 3.752 -19.946 1.00 94.38 84 ASP A C 1
ATOM 657 O O . ASP A 1 84 ? 5.630 3.134 -18.969 1.00 94.38 84 ASP A O 1
ATOM 661 N N . GLY A 1 85 ? 5.266 4.503 -20.715 1.00 94.50 85 GLY A N 1
ATOM 662 C CA . GLY A 1 85 ? 3.813 4.519 -20.594 1.00 94.50 85 GLY A CA 1
ATOM 663 C C . GLY A 1 85 ? 3.176 3.274 -21.224 1.00 94.50 85 GLY A C 1
ATOM 664 O O . GLY A 1 85 ? 3.827 2.559 -21.992 1.00 94.50 85 GLY A O 1
ATOM 665 N N . PRO A 1 86 ? 1.884 3.023 -20.949 1.00 95.31 86 PRO A N 1
ATOM 666 C CA . PRO A 1 86 ? 1.164 1.849 -21.448 1.00 95.31 86 PRO A CA 1
ATOM 667 C C . PRO A 1 86 ? 1.059 1.785 -22.980 1.00 95.31 86 PRO A C 1
ATOM 669 O O . PRO A 1 86 ? 0.771 0.727 -23.528 1.00 95.31 86 PRO A O 1
ATOM 672 N N . ASP A 1 87 ? 1.286 2.898 -23.682 1.00 95.25 87 ASP A N 1
ATOM 673 C CA . ASP A 1 87 ? 1.360 2.968 -25.143 1.00 95.25 87 ASP A CA 1
ATOM 674 C C . ASP A 1 87 ? 2.591 2.246 -25.711 1.00 95.25 87 ASP A C 1
ATOM 676 O O . ASP A 1 87 ? 2.534 1.700 -26.812 1.00 95.25 87 ASP A O 1
ATOM 680 N N . LYS A 1 88 ? 3.695 2.231 -24.958 1.00 93.56 88 LYS A N 1
ATOM 681 C CA . LYS A 1 88 ? 4.965 1.594 -25.342 1.00 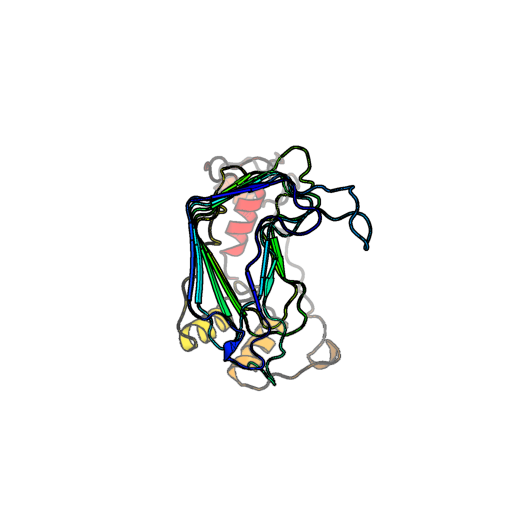93.56 88 LYS A CA 1
ATOM 682 C C . LYS A 1 88 ? 5.205 0.276 -24.625 1.00 93.56 88 LYS A C 1
ATOM 684 O O . LYS A 1 88 ? 5.846 -0.617 -25.175 1.00 93.56 88 LYS A O 1
ATOM 689 N N . ASP A 1 89 ? 4.704 0.166 -23.403 1.00 95.50 89 ASP A N 1
ATOM 690 C CA . ASP A 1 89 ? 4.807 -1.030 -22.586 1.00 95.50 89 ASP A CA 1
ATOM 691 C C . ASP A 1 89 ? 3.458 -1.331 -21.914 1.00 95.50 89 ASP A C 1
ATOM 693 O O . ASP A 1 89 ? 3.219 -0.947 -20.766 1.00 95.50 89 ASP A O 1
ATOM 697 N N . PRO A 1 90 ? 2.546 -2.012 -22.628 1.00 95.56 90 PRO A N 1
ATOM 698 C CA . PRO A 1 90 ? 1.231 -2.357 -22.098 1.00 95.56 90 PRO A CA 1
ATOM 699 C C . PRO A 1 90 ? 1.276 -3.480 -21.050 1.00 95.56 90 PRO A C 1
ATOM 701 O O . PRO A 1 90 ? 0.236 -3.810 -20.482 1.00 95.56 90 PRO A O 1
ATOM 704 N N . VAL A 1 91 ? 2.442 -4.093 -20.809 1.00 96.50 91 VAL A N 1
ATOM 705 C CA . VAL A 1 91 ? 2.605 -5.221 -19.878 1.00 96.50 91 VAL A CA 1
ATOM 706 C C . VAL A 1 91 ? 3.235 -4.760 -18.570 1.00 96.50 91 VAL A C 1
ATOM 708 O O . VAL A 1 91 ? 2.729 -5.085 -17.497 1.00 96.50 91 VAL A O 1
ATOM 711 N N . GLY A 1 92 ? 4.315 -3.985 -18.646 1.00 96.94 92 GLY A N 1
ATOM 712 C CA . GLY A 1 92 ? 5.053 -3.546 -17.474 1.00 96.94 92 GLY A CA 1
ATOM 713 C C . GLY A 1 92 ? 5.957 -4.610 -16.863 1.00 96.94 92 GLY A C 1
ATOM 714 O O . GLY A 1 92 ? 6.257 -5.632 -17.477 1.00 96.94 92 GLY A O 1
ATOM 715 N N . ALA A 1 93 ? 6.394 -4.366 -15.628 1.00 97.88 93 ALA A N 1
ATOM 716 C CA . ALA A 1 93 ? 7.186 -5.312 -14.843 1.00 97.88 93 ALA A CA 1
ATOM 717 C C . ALA A 1 93 ? 6.360 -6.019 -13.764 1.00 97.88 93 ALA A C 1
ATOM 719 O O . ALA A 1 93 ? 5.415 -5.447 -13.222 1.00 97.88 93 ALA A O 1
ATOM 720 N N . PHE A 1 94 ? 6.794 -7.222 -13.390 1.00 98.56 94 PHE A N 1
ATOM 721 C CA . PHE A 1 94 ? 6.319 -7.970 -12.228 1.00 98.56 94 PHE A CA 1
ATOM 722 C C . PHE A 1 94 ? 7.435 -8.019 -11.184 1.00 98.56 94 PHE A C 1
ATOM 724 O O . PHE A 1 94 ? 8.491 -8.601 -11.440 1.00 98.56 94 PHE A O 1
ATOM 731 N N . ILE A 1 95 ? 7.228 -7.395 -10.024 1.00 98.62 95 ILE A N 1
ATOM 732 C CA . ILE A 1 95 ? 8.275 -7.223 -9.007 1.00 98.62 95 ILE A CA 1
ATOM 733 C C . ILE A 1 95 ? 7.830 -7.810 -7.668 1.00 98.62 95 ILE A C 1
ATOM 735 O O . ILE A 1 95 ? 6.753 -7.523 -7.165 1.00 98.62 95 ILE A O 1
ATOM 739 N N . GLU A 1 96 ? 8.672 -8.614 -7.044 1.00 98.38 96 GLU A N 1
ATOM 740 C CA . GLU A 1 96 ? 8.399 -9.225 -5.754 1.00 98.38 96 GLU A CA 1
ATOM 741 C C . GLU A 1 96 ? 9.403 -8.760 -4.703 1.00 98.38 96 GLU A C 1
ATOM 743 O O . GLU A 1 96 ? 10.609 -8.905 -4.872 1.00 98.38 96 GLU A O 1
ATOM 748 N N . PHE A 1 97 ? 8.892 -8.239 -3.592 1.00 98.75 97 PHE A N 1
ATOM 749 C CA . PHE A 1 97 ? 9.636 -7.929 -2.381 1.00 98.75 97 PHE A CA 1
ATOM 750 C C . PHE A 1 97 ? 9.158 -8.871 -1.283 1.00 98.75 97 PHE A C 1
ATOM 752 O O . PHE A 1 97 ? 8.053 -8.705 -0.760 1.00 98.75 97 PHE A O 1
ATOM 759 N N . ARG A 1 98 ? 9.968 -9.876 -0.943 1.00 98.50 98 ARG A N 1
ATOM 760 C CA . ARG A 1 98 ? 9.580 -10.914 0.017 1.00 98.50 98 ARG A CA 1
ATOM 761 C C . ARG A 1 98 ? 10.570 -11.084 1.164 1.00 98.50 98 ARG A C 1
ATOM 763 O O . ARG A 1 98 ? 11.757 -11.279 0.927 1.00 98.50 98 ARG A O 1
ATOM 770 N N . SER A 1 99 ? 10.091 -11.103 2.404 1.00 98.50 99 SER A N 1
ATOM 771 C CA . SER A 1 99 ? 10.928 -11.419 3.574 1.00 98.50 99 SER A CA 1
ATOM 772 C C . SER A 1 99 ? 12.171 -10.528 3.707 1.00 98.50 99 SER A C 1
ATOM 774 O O . SER A 1 99 ? 13.232 -10.994 4.112 1.00 98.50 99 SER A O 1
ATOM 776 N N . ASN A 1 100 ? 12.077 -9.255 3.314 1.00 98.88 100 ASN A N 1
ATOM 777 C CA . ASN A 1 100 ? 13.153 -8.280 3.496 1.00 98.88 100 ASN A CA 1
ATOM 778 C C . ASN A 1 100 ? 12.978 -7.513 4.810 1.00 98.88 100 ASN A C 1
ATOM 780 O O . ASN A 1 100 ? 11.875 -7.427 5.352 1.00 98.88 100 ASN A O 1
ATOM 784 N N . VAL A 1 101 ? 14.063 -6.901 5.279 1.00 98.81 101 VAL A N 1
ATOM 785 C CA . VAL A 1 101 ? 14.048 -5.937 6.382 1.00 98.81 101 VAL A CA 1
ATOM 786 C C . VAL A 1 101 ? 14.320 -4.544 5.824 1.00 98.81 101 VAL A C 1
ATOM 788 O O . VAL A 1 101 ? 15.319 -4.336 5.138 1.00 98.81 101 VAL A O 1
ATOM 791 N N . PHE A 1 102 ? 13.450 -3.591 6.144 1.00 98.81 102 PHE A N 1
ATOM 792 C CA . PHE A 1 102 ? 13.595 -2.178 5.810 1.00 98.81 102 PHE A CA 1
ATOM 793 C C . PHE A 1 102 ? 13.718 -1.376 7.104 1.00 98.81 102 PHE A C 1
ATOM 795 O O . PHE A 1 102 ? 12.758 -1.287 7.871 1.00 98.81 102 PHE A O 1
ATOM 802 N N . TYR A 1 103 ? 14.894 -0.802 7.356 1.00 98.62 103 TYR A N 1
ATOM 803 C CA . TYR A 1 103 ? 15.196 -0.090 8.597 1.00 98.62 103 TYR A CA 1
ATOM 804 C C . TYR A 1 103 ? 15.604 1.368 8.366 1.00 98.62 103 TYR A C 1
ATOM 806 O O . TYR A 1 103 ? 16.441 1.655 7.509 1.00 98.62 103 TYR A O 1
ATOM 814 N N . ASN A 1 104 ? 15.061 2.267 9.192 1.00 97.94 104 ASN A N 1
ATOM 815 C CA . ASN A 1 104 ? 15.486 3.665 9.298 1.00 97.94 104 ASN A CA 1
ATOM 816 C C . ASN A 1 104 ? 15.489 4.414 7.952 1.00 97.94 104 ASN A C 1
ATOM 818 O O . ASN A 1 104 ? 16.530 4.846 7.453 1.00 97.94 104 ASN A O 1
ATOM 822 N N . TRP A 1 105 ? 14.309 4.534 7.342 1.00 98.06 105 TRP A N 1
ATOM 823 C CA . TRP A 1 105 ? 14.116 5.418 6.192 1.00 98.06 105 TRP A CA 1
ATOM 824 C C . TRP A 1 105 ? 13.980 6.870 6.646 1.00 98.06 105 TRP A C 1
ATOM 826 O O . TRP A 1 105 ? 13.456 7.137 7.727 1.00 98.06 105 TRP A O 1
ATOM 836 N N . GLY A 1 106 ? 14.388 7.805 5.793 1.00 94.94 106 GLY A N 1
ATOM 837 C CA . GLY A 1 106 ? 14.140 9.227 5.986 1.00 94.94 106 GLY A CA 1
ATOM 838 C C . GLY A 1 106 ? 12.697 9.628 5.672 1.00 94.94 106 GLY A C 1
ATOM 839 O O . GLY A 1 106 ? 12.029 9.073 4.797 1.00 94.94 106 GLY A O 1
ATOM 840 N N . GLY A 1 107 ? 12.210 10.653 6.368 1.00 92.44 107 GLY A N 1
ATOM 841 C CA . GLY A 1 107 ? 10.927 11.276 6.052 1.00 92.44 107 GLY A CA 1
ATOM 842 C C . GLY A 1 107 ? 9.724 10.366 6.312 1.00 92.44 107 GLY A C 1
ATOM 843 O O . GLY A 1 107 ? 9.686 9.600 7.273 1.00 92.44 107 GLY A O 1
ATOM 844 N N . GLY A 1 108 ? 8.685 10.511 5.487 1.00 95.44 108 GLY A N 1
ATOM 845 C CA . GLY A 1 108 ? 7.356 9.971 5.783 1.00 95.44 108 GLY A CA 1
ATOM 846 C C . GLY A 1 108 ? 7.041 8.574 5.246 1.00 95.44 108 GLY A C 1
ATOM 847 O O . GLY A 1 108 ? 5.895 8.173 5.376 1.00 95.44 108 GLY A O 1
ATOM 848 N N . HIS A 1 109 ? 7.959 7.872 4.575 1.00 97.81 109 HIS A N 1
ATOM 849 C CA . HIS A 1 109 ? 7.694 6.542 4.001 1.00 97.81 109 HIS A CA 1
ATOM 850 C C . HIS A 1 109 ? 8.982 5.813 3.606 1.00 97.81 109 HIS A C 1
ATOM 852 O O . HIS A 1 109 ? 9.957 6.454 3.219 1.00 97.81 109 HIS A O 1
ATOM 858 N N . SER A 1 110 ? 8.963 4.478 3.652 1.00 97.88 110 SER A N 1
ATOM 859 C CA . SER A 1 110 ? 10.108 3.643 3.267 1.00 97.88 110 SER A CA 1
ATOM 860 C C . SER A 1 110 ? 10.296 3.587 1.743 1.00 97.88 110 SER A C 1
ATOM 862 O O . SER A 1 110 ? 11.289 4.088 1.202 1.00 97.88 110 SER A O 1
ATOM 864 N N . GLY A 1 111 ? 9.313 3.040 1.025 1.00 97.94 111 GLY A N 1
ATOM 865 C CA . GLY A 1 111 ? 9.306 2.976 -0.435 1.00 97.94 111 GLY A CA 1
ATOM 866 C C . GLY A 1 111 ? 8.219 3.834 -1.078 1.00 97.94 111 GLY A C 1
ATOM 867 O O . GLY A 1 111 ? 7.283 4.285 -0.415 1.00 97.94 111 GLY A O 1
ATOM 868 N N . TYR A 1 112 ? 8.339 4.072 -2.382 1.00 98.38 112 TYR A N 1
ATOM 869 C CA . TYR A 1 112 ? 7.298 4.747 -3.159 1.00 98.38 112 TYR A CA 1
ATOM 870 C C . TYR A 1 112 ? 7.393 4.444 -4.653 1.00 98.38 112 TYR A C 1
ATOM 872 O O . TYR A 1 112 ? 8.486 4.208 -5.162 1.00 98.38 112 TYR A O 1
ATOM 880 N N . ASP A 1 113 ? 6.274 4.562 -5.362 1.00 98.12 113 ASP A N 1
ATOM 881 C CA . ASP A 1 113 ? 6.251 4.823 -6.803 1.00 98.12 113 ASP A CA 1
ATOM 882 C C . ASP A 1 113 ? 5.645 6.220 -7.038 1.00 98.12 113 ASP A C 1
ATOM 884 O O . ASP A 1 113 ? 4.676 6.640 -6.401 1.00 98.12 113 ASP A O 1
ATOM 888 N N . ALA A 1 114 ? 6.301 6.987 -7.905 1.00 96.81 114 ALA A N 1
ATOM 889 C CA . ALA A 1 114 ? 5.939 8.358 -8.264 1.00 96.81 114 ALA A CA 1
ATOM 890 C C . ALA A 1 114 ? 5.690 8.516 -9.771 1.00 96.81 114 ALA A C 1
ATOM 892 O O . ALA A 1 114 ? 5.607 9.642 -10.273 1.00 96.81 114 ALA A O 1
ATOM 893 N N . ASP A 1 115 ? 5.615 7.406 -10.503 1.00 96.56 115 ASP A N 1
ATOM 894 C CA . ASP A 1 115 ? 5.169 7.399 -11.887 1.00 96.56 115 ASP A CA 1
ATOM 895 C C . ASP A 1 115 ? 3.707 7.863 -11.956 1.00 96.56 115 ASP A C 1
ATOM 897 O O . ASP A 1 115 ? 2.967 7.788 -10.980 1.00 96.56 115 ASP A O 1
ATOM 901 N N . LYS A 1 116 ? 3.275 8.414 -13.095 1.00 93.06 116 LYS A N 1
ATOM 902 C CA . LYS A 1 116 ? 1.901 8.938 -13.228 1.00 93.06 116 LYS A CA 1
ATOM 903 C C . LYS A 1 116 ? 0.913 7.864 -13.682 1.00 93.06 116 LYS A C 1
ATOM 905 O O . LYS A 1 116 ? -0.204 7.782 -13.170 1.00 93.06 116 LYS A O 1
ATOM 910 N N . ALA A 1 117 ? 1.317 7.092 -14.685 1.00 95.38 117 ALA A N 1
ATOM 911 C CA . ALA A 1 117 ? 0.491 6.100 -15.359 1.00 95.38 117 ALA A CA 1
ATOM 912 C C . ALA A 1 117 ? 1.401 5.136 -16.136 1.00 95.38 117 ALA A C 1
ATOM 914 O O . ALA A 1 117 ? 1.532 5.254 -17.352 1.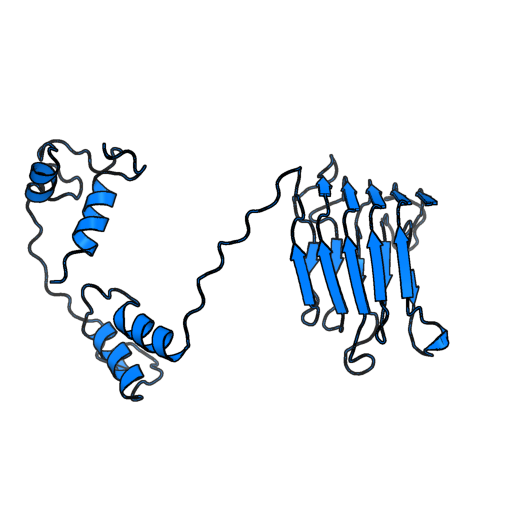00 95.38 117 ALA A O 1
ATOM 915 N N . ALA A 1 118 ? 2.066 4.222 -15.435 1.00 96.75 118 ALA A N 1
ATOM 916 C CA . ALA A 1 118 ? 2.916 3.198 -16.040 1.00 96.75 118 ALA A CA 1
ATOM 917 C C . ALA A 1 118 ? 2.442 1.800 -15.626 1.00 96.75 118 ALA A C 1
ATOM 919 O O . ALA A 1 118 ? 2.031 1.606 -14.479 1.00 96.75 118 ALA A O 1
ATOM 920 N N . MET A 1 119 ? 2.498 0.826 -16.541 1.00 97.75 119 MET A N 1
ATOM 921 C CA . MET A 1 119 ? 2.198 -0.564 -16.196 1.00 97.75 119 MET A CA 1
ATOM 922 C C . MET A 1 119 ? 3.310 -1.145 -15.333 1.00 97.75 119 MET A C 1
ATOM 924 O O . MET A 1 119 ? 4.475 -1.179 -15.732 1.00 97.75 119 MET A O 1
ATOM 928 N N . VAL A 1 120 ? 2.932 -1.590 -14.138 1.00 98.12 120 VAL A N 1
ATOM 929 C CA . VAL A 1 120 ? 3.790 -2.309 -13.199 1.00 98.12 120 VAL A CA 1
ATOM 930 C C . VAL A 1 120 ? 2.913 -3.017 -12.166 1.00 98.12 120 VAL A C 1
ATOM 932 O O . VAL A 1 120 ? 1.876 -2.499 -11.744 1.00 98.12 120 VAL A O 1
ATOM 935 N N . ALA A 1 121 ? 3.326 -4.209 -11.759 1.00 98.38 121 ALA A N 1
ATOM 936 C CA . ALA A 1 121 ? 2.729 -4.936 -10.656 1.00 98.38 121 ALA A CA 1
ATOM 937 C C . ALA A 1 121 ? 3.798 -5.305 -9.629 1.00 98.38 121 ALA A C 1
ATOM 939 O O . ALA A 1 121 ? 4.894 -5.732 -10.003 1.00 98.38 121 ALA A O 1
ATOM 940 N N . TYR A 1 122 ? 3.481 -5.178 -8.341 1.00 97.12 122 TYR A N 1
ATOM 941 C CA . TYR A 1 122 ? 4.373 -5.637 -7.284 1.00 97.12 122 TYR A CA 1
ATOM 942 C C . TYR A 1 122 ? 3.685 -6.275 -6.087 1.00 97.12 122 TYR A C 1
ATOM 944 O O . TYR A 1 122 ? 2.615 -5.861 -5.645 1.00 97.12 122 TYR A O 1
ATOM 952 N N . ASN A 1 123 ? 4.369 -7.275 -5.538 1.00 98.31 123 ASN A N 1
ATOM 953 C CA . ASN A 1 123 ? 3.996 -7.966 -4.316 1.00 98.31 123 ASN A CA 1
ATOM 954 C C . ASN A 1 123 ? 4.953 -7.555 -3.196 1.00 98.31 123 ASN A C 1
ATOM 956 O O . ASN A 1 123 ? 6.167 -7.680 -3.347 1.00 98.31 123 ASN A O 1
ATOM 960 N N . PHE A 1 124 ? 4.412 -7.135 -2.060 1.00 98.38 124 PHE A N 1
ATOM 961 C CA . PHE A 1 124 ? 5.136 -6.970 -0.805 1.00 98.38 124 PHE A CA 1
ATOM 962 C C . PHE A 1 124 ? 4.626 -8.026 0.170 1.00 98.38 124 PHE A C 1
ATOM 964 O O . PHE A 1 124 ? 3.493 -7.937 0.646 1.00 98.38 124 PHE A O 1
ATOM 971 N N . VAL A 1 125 ? 5.433 -9.047 0.442 1.00 98.19 125 VAL A N 1
ATOM 972 C CA . VAL A 1 125 ? 5.017 -10.208 1.239 1.00 98.19 125 VAL A CA 1
ATOM 973 C C . VAL A 1 125 ? 5.991 -10.457 2.385 1.00 98.19 125 VAL A C 1
ATOM 975 O O . VAL A 1 125 ? 7.195 -10.555 2.166 1.00 98.19 125 VAL A O 1
ATOM 978 N N . ASP A 1 126 ? 5.477 -10.571 3.606 1.00 97.94 126 ASP A N 1
ATOM 979 C CA . ASP A 1 126 ? 6.243 -10.936 4.806 1.00 97.94 126 ASP A CA 1
ATOM 980 C C . ASP A 1 126 ? 7.483 -10.057 5.066 1.00 97.94 126 ASP A C 1
ATOM 982 O O . ASP A 1 126 ? 8.483 -10.522 5.611 1.00 97.94 126 ASP A O 1
ATOM 986 N N . ASN A 1 127 ? 7.466 -8.783 4.658 1.00 98.81 127 ASN A N 1
ATOM 987 C CA . ASN A 1 127 ? 8.569 -7.863 4.939 1.00 98.81 127 ASN A CA 1
ATOM 988 C C . ASN A 1 127 ? 8.442 -7.254 6.343 1.00 98.81 127 ASN A C 1
ATOM 990 O O . ASN A 1 127 ? 7.342 -6.999 6.837 1.00 98.81 127 ASN A O 1
ATOM 994 N N . ALA A 1 128 ? 9.580 -6.958 6.966 1.00 98.69 128 ALA A N 1
ATOM 995 C CA . ALA A 1 128 ? 9.651 -6.249 8.236 1.00 98.69 128 ALA A CA 1
ATOM 996 C C . ALA A 1 128 ? 10.076 -4.796 8.015 1.00 98.69 128 ALA A C 1
ATOM 998 O O . ALA A 1 128 ? 11.209 -4.526 7.615 1.00 98.69 128 ALA A O 1
ATOM 999 N N . TYR A 1 129 ? 9.178 -3.860 8.307 1.00 98.69 129 TYR A N 1
ATOM 1000 C CA . TYR A 1 129 ? 9.471 -2.431 8.323 1.00 98.69 129 TYR A CA 1
ATOM 1001 C C . TYR A 1 129 ? 9.712 -1.994 9.762 1.00 98.69 129 TYR A C 1
ATOM 1003 O O . TYR A 1 129 ? 8.852 -2.169 10.624 1.00 98.69 129 TYR A O 1
ATOM 1011 N N . VAL A 1 130 ? 10.885 -1.430 10.028 1.00 98.25 130 VAL A N 1
ATOM 1012 C CA . VAL A 1 130 ? 11.291 -0.981 11.360 1.00 98.25 130 VAL A CA 1
ATOM 1013 C C . VAL A 1 130 ? 11.708 0.480 11.272 1.00 98.25 130 VAL A C 1
ATOM 1015 O O . VAL A 1 130 ? 12.691 0.829 10.617 1.00 98.25 130 VAL A O 1
ATOM 1018 N N . MET A 1 131 ? 10.948 1.347 11.930 1.00 97.81 131 MET A N 1
ATOM 1019 C CA . MET A 1 131 ? 11.294 2.756 12.043 1.00 97.81 131 MET A CA 1
ATOM 1020 C C . MET A 1 131 ? 12.602 2.907 12.815 1.00 97.81 131 MET A C 1
ATOM 1022 O O . MET A 1 131 ? 12.828 2.237 13.824 1.00 97.81 131 MET A O 1
ATOM 1026 N N . GLY A 1 132 ? 13.451 3.809 12.339 1.00 96.06 132 GLY A N 1
ATOM 1027 C CA . GLY A 1 132 ? 14.632 4.249 13.069 1.00 96.06 132 GLY A CA 1
ATOM 1028 C C . GLY A 1 132 ? 14.541 5.732 13.434 1.00 96.06 132 GLY A C 1
ATOM 1029 O O . GLY A 1 132 ? 13.501 6.357 13.209 1.00 96.06 132 GLY A O 1
ATOM 1030 N N . PRO A 1 133 ? 15.619 6.304 13.994 1.00 97.12 133 PRO A N 1
ATOM 1031 C CA . PRO A 1 133 ? 15.660 7.702 14.424 1.00 97.12 133 PRO A CA 1
ATOM 1032 C C . PRO A 1 133 ? 15.318 8.735 13.337 1.00 97.12 133 PRO A C 1
ATOM 1034 O O . PRO A 1 133 ? 14.850 9.821 13.672 1.00 97.12 133 PRO A O 1
ATOM 1037 N N . ASP A 1 134 ? 15.524 8.412 12.056 1.00 96.12 134 ASP A N 1
ATOM 1038 C CA . ASP A 1 134 ? 15.294 9.322 10.925 1.00 96.12 134 ASP A CA 1
ATOM 1039 C C . ASP A 1 134 ? 13.884 9.194 10.307 1.00 96.12 134 ASP A C 1
ATOM 1041 O O . ASP A 1 134 ? 13.481 10.008 9.465 1.00 96.12 134 ASP A O 1
ATOM 1045 N N . SER A 1 135 ? 13.109 8.189 10.730 1.00 97.38 135 SER A N 1
ATOM 1046 C CA . SER A 1 135 ? 11.765 7.914 10.215 1.00 97.38 135 SER A CA 1
ATOM 1047 C C . SER A 1 135 ? 10.719 8.808 10.881 1.00 97.38 135 SER A C 1
ATOM 1049 O O . SER A 1 135 ? 10.513 8.754 12.090 1.00 97.38 135 SER A O 1
ATOM 1051 N N . GLN A 1 136 ? 9.996 9.601 10.088 1.00 97.44 136 GLN A N 1
ATOM 1052 C CA . GLN A 1 136 ? 8.974 10.533 10.590 1.00 97.44 136 GLN A CA 1
ATOM 1053 C C . GLN A 1 136 ? 7.571 9.918 10.645 1.00 97.44 136 GLN A C 1
ATOM 1055 O O . GLN A 1 136 ? 6.733 10.375 11.419 1.00 97.44 136 GLN A O 1
ATOM 1060 N N . GLN A 1 137 ? 7.284 8.916 9.808 1.00 97.06 137 GLN A N 1
ATOM 1061 C CA . GLN A 1 137 ? 5.987 8.233 9.776 1.00 97.06 137 GLN A CA 1
ATOM 1062 C C . GLN A 1 137 ? 6.148 6.734 9.511 1.00 97.06 137 GLN A C 1
ATOM 1064 O O . GLN A 1 137 ? 7.067 6.304 8.809 1.00 97.06 137 GLN A O 1
ATOM 1069 N N . ALA A 1 138 ? 5.201 5.958 10.037 1.00 96.25 138 ALA A N 1
ATOM 1070 C CA . ALA A 1 138 ? 5.123 4.505 9.926 1.00 96.25 138 ALA A CA 1
ATOM 1071 C C . ALA A 1 138 ? 4.451 4.055 8.611 1.00 96.25 138 ALA A C 1
ATOM 1073 O O . ALA A 1 138 ? 3.436 3.362 8.627 1.00 96.25 138 ALA A O 1
ATOM 1074 N N . VAL A 1 139 ? 4.986 4.476 7.460 1.00 96.81 139 VAL A N 1
ATOM 1075 C CA . VAL A 1 139 ? 4.428 4.144 6.135 1.00 96.81 139 VAL A CA 1
ATOM 1076 C C . VAL A 1 139 ? 5.398 3.250 5.368 1.00 96.81 139 VAL A C 1
ATOM 1078 O O . VAL A 1 139 ? 6.507 3.662 5.030 1.00 96.81 139 VAL A O 1
ATOM 1081 N N . ALA A 1 140 ? 4.968 2.025 5.059 1.00 96.75 140 ALA A N 1
ATOM 1082 C CA . ALA A 1 140 ? 5.773 1.064 4.306 1.00 96.75 140 ALA A CA 1
ATOM 1083 C C . ALA A 1 140 ? 5.981 1.499 2.847 1.00 96.75 140 ALA A C 1
ATOM 1085 O O . ALA A 1 140 ? 7.096 1.454 2.329 1.00 96.75 140 ALA A O 1
ATOM 1086 N N . PHE A 1 141 ? 4.915 1.944 2.180 1.00 97.81 141 PHE A N 1
ATOM 1087 C CA . PHE A 1 141 ? 4.964 2.264 0.760 1.00 97.81 141 PHE A CA 1
ATOM 1088 C C . PHE A 1 141 ? 3.943 3.342 0.383 1.00 97.81 141 PHE A C 1
ATOM 1090 O O . PHE A 1 141 ? 2.797 3.286 0.829 1.00 97.81 141 PHE A O 1
ATOM 1097 N N . LYS A 1 142 ? 4.346 4.321 -0.436 1.00 97.56 142 LYS A N 1
ATOM 1098 C CA . LYS A 1 142 ? 3.460 5.363 -0.975 1.00 97.56 142 LYS A CA 1
ATOM 1099 C C . LYS A 1 142 ? 3.271 5.191 -2.481 1.00 97.56 142 LYS A C 1
ATOM 1101 O O . LYS A 1 142 ? 4.214 5.384 -3.241 1.00 97.56 142 LYS A O 1
ATOM 1106 N N . GLU A 1 143 ? 2.040 4.918 -2.897 1.00 97.06 143 GLU A N 1
ATOM 1107 C CA . GLU A 1 143 ? 1.688 4.746 -4.307 1.00 97.06 143 GLU A CA 1
ATOM 1108 C C . GLU A 1 143 ? 1.095 6.024 -4.921 1.00 97.06 143 GLU A C 1
ATOM 1110 O O . GLU A 1 143 ? 0.177 6.612 -4.349 1.00 97.06 143 GLU A O 1
ATOM 1115 N N . SER A 1 144 ? 1.614 6.457 -6.074 1.00 96.81 144 SER A N 1
ATOM 1116 C CA . SER A 1 144 ? 1.117 7.622 -6.836 1.00 96.81 144 SER A CA 1
ATOM 1117 C C . SER A 1 144 ? 0.816 7.322 -8.315 1.00 96.81 144 SER A C 1
ATOM 1119 O O . SER A 1 144 ? 0.199 8.145 -8.994 1.00 96.81 144 SER A O 1
ATOM 1121 N N . ASN A 1 145 ? 1.233 6.163 -8.815 1.00 97.81 145 ASN A N 1
ATOM 1122 C CA . ASN A 1 145 ? 0.985 5.636 -10.143 1.00 97.81 145 ASN A CA 1
ATOM 1123 C C . ASN A 1 145 ? -0.423 5.049 -10.229 1.00 97.81 145 ASN A C 1
ATOM 1125 O O . ASN A 1 145 ? -0.732 3.985 -9.695 1.00 97.81 145 ASN A O 1
ATOM 1129 N N . SER A 1 146 ? -1.274 5.745 -10.981 1.00 97.00 146 SER A N 1
ATOM 1130 C CA . SER A 1 146 ? -2.686 5.393 -11.185 1.00 97.00 146 SER A CA 1
ATOM 1131 C C . SER A 1 146 ? -2.918 4.027 -11.837 1.00 97.00 146 SER A C 1
ATOM 1133 O O . SER A 1 146 ? -4.036 3.514 -11.820 1.00 97.00 146 SER A O 1
ATOM 1135 N N . LEU A 1 147 ? -1.876 3.456 -12.438 1.00 97.56 147 LEU A N 1
ATOM 1136 C CA . LEU A 1 147 ? -1.935 2.233 -13.220 1.00 97.56 147 LEU A CA 1
ATOM 1137 C C . LEU A 1 147 ? -1.245 1.046 -12.538 1.00 97.56 147 LEU A C 1
ATOM 1139 O O . LEU A 1 147 ? -1.369 -0.084 -13.016 1.00 97.56 147 LEU A O 1
ATOM 1143 N N . ALA A 1 148 ? -0.553 1.270 -11.424 1.00 97.69 148 ALA A N 1
ATOM 1144 C CA . ALA A 1 148 ? 0.141 0.197 -10.746 1.00 97.69 148 ALA A CA 1
ATOM 1145 C C . ALA A 1 148 ? -0.819 -0.758 -10.021 1.00 97.69 148 ALA A C 1
ATOM 1147 O O . ALA A 1 148 ? -1.908 -0.384 -9.578 1.00 97.69 148 ALA A O 1
ATOM 1148 N N . ARG A 1 149 ? -0.405 -2.021 -9.893 1.00 97.44 149 ARG A N 1
ATOM 1149 C CA . ARG A 1 149 ? -1.135 -3.046 -9.138 1.00 97.44 149 ARG A CA 1
ATOM 1150 C C . ARG A 1 149 ? -0.265 -3.572 -8.013 1.00 97.44 149 ARG A C 1
ATOM 1152 O O . ARG A 1 149 ? 0.784 -4.156 -8.264 1.00 97.44 149 ARG A O 1
ATOM 1159 N N . ALA A 1 150 ? -0.726 -3.403 -6.784 1.00 95.38 150 ALA A N 1
ATOM 1160 C CA . ALA A 1 150 ? 0.031 -3.778 -5.604 1.00 95.38 150 ALA A CA 1
ATOM 1161 C C . ALA A 1 150 ? -0.708 -4.838 -4.786 1.00 95.38 150 ALA A C 1
ATOM 1163 O O . ALA A 1 150 ? -1.911 -4.714 -4.556 1.00 95.38 150 ALA A O 1
ATOM 1164 N N . TRP A 1 151 ? 0.015 -5.849 -4.312 1.00 95.69 151 TRP A N 1
ATOM 1165 C CA . TRP A 1 151 ? -0.472 -6.807 -3.322 1.00 95.69 151 TRP A CA 1
ATOM 1166 C C . TRP A 1 151 ? 0.397 -6.744 -2.069 1.00 95.69 151 TRP A C 1
ATOM 1168 O O . TRP A 1 151 ? 1.624 -6.791 -2.161 1.00 95.69 151 TRP A O 1
ATOM 1178 N N . PHE A 1 152 ? -0.234 -6.662 -0.900 1.00 94.56 152 PHE A N 1
ATOM 1179 C CA . PHE A 1 152 ? 0.441 -6.627 0.395 1.00 94.56 152 PHE A CA 1
ATOM 1180 C C . PHE A 1 152 ? -0.108 -7.750 1.274 1.00 94.56 152 PHE A C 1
ATOM 1182 O O . PHE A 1 152 ? -1.319 -7.847 1.440 1.00 94.56 152 PHE A O 1
ATOM 1189 N N . ALA A 1 153 ? 0.765 -8.577 1.849 1.00 93.81 153 ALA A N 1
ATOM 1190 C CA . ALA A 1 153 ? 0.368 -9.634 2.781 1.00 93.81 153 ALA A CA 1
ATOM 1191 C C . ALA A 1 153 ? 1.462 -9.886 3.825 1.00 93.81 153 ALA A C 1
ATOM 1193 O O . ALA A 1 153 ? 2.643 -9.881 3.488 1.00 93.81 153 ALA A O 1
ATOM 1194 N N . GLY A 1 154 ? 1.085 -10.074 5.092 1.00 94.31 154 GLY A N 1
ATOM 1195 C CA . GLY A 1 154 ? 2.013 -10.477 6.162 1.00 94.31 154 GLY A CA 1
ATOM 1196 C C . GLY A 1 154 ? 3.125 -9.476 6.513 1.00 94.31 154 GLY A C 1
ATOM 1197 O O . GLY A 1 154 ? 3.984 -9.776 7.339 1.00 94.31 154 GLY A O 1
ATOM 1198 N N . ASN A 1 155 ? 3.136 -8.277 5.921 1.00 97.31 155 ASN A N 1
ATOM 1199 C CA . ASN A 1 155 ? 4.133 -7.260 6.250 1.00 97.31 155 ASN A CA 1
ATOM 1200 C C . ASN A 1 155 ? 3.904 -6.725 7.668 1.00 97.31 155 ASN A C 1
ATOM 1202 O O . ASN A 1 155 ? 2.771 -6.437 8.051 1.00 97.31 155 ASN A O 1
ATOM 1206 N N . SER A 1 156 ? 4.983 -6.521 8.418 1.00 97.94 156 SER A N 1
ATOM 1207 C CA . SER A 1 156 ? 4.932 -5.907 9.746 1.00 97.94 156 SER A CA 1
ATOM 1208 C C . SER A 1 156 ? 5.452 -4.474 9.725 1.00 97.94 156 SER A C 1
ATOM 1210 O O . SER A 1 156 ? 6.374 -4.144 8.980 1.00 97.94 156 SER A O 1
ATOM 1212 N N . MET A 1 157 ? 4.880 -3.631 10.579 1.00 97.75 157 MET A N 1
ATOM 1213 C CA . MET A 1 157 ? 5.373 -2.299 10.907 1.00 97.75 157 MET A CA 1
ATOM 1214 C C . MET A 1 157 ? 5.730 -2.271 12.394 1.00 97.75 157 MET A C 1
ATOM 1216 O O . MET A 1 157 ? 4.868 -2.483 13.244 1.00 97.75 157 MET A O 1
ATOM 1220 N N . ASN A 1 158 ? 7.007 -2.051 12.713 1.00 97.00 158 ASN A N 1
ATOM 1221 C CA . ASN A 1 158 ? 7.558 -2.103 14.073 1.00 97.00 158 ASN A CA 1
ATOM 1222 C C . ASN A 1 158 ? 7.181 -3.391 14.831 1.00 97.00 158 ASN A C 1
ATOM 1224 O O . ASN A 1 158 ? 6.833 -3.358 16.009 1.00 97.00 158 ASN A O 1
ATOM 1228 N N . GLY A 1 159 ? 7.223 -4.534 14.139 1.00 95.25 159 GLY A N 1
ATOM 1229 C CA . GLY A 1 159 ? 6.895 -5.846 14.709 1.00 95.25 159 GLY A CA 1
ATOM 1230 C C . GLY A 1 159 ? 5.399 -6.160 14.804 1.00 95.25 159 GLY A C 1
ATOM 1231 O O . GLY A 1 159 ? 5.045 -7.265 15.202 1.00 95.25 159 GLY A O 1
ATOM 1232 N N . VAL A 1 160 ? 4.517 -5.238 14.404 1.00 95.75 160 VAL A N 1
ATOM 1233 C CA . VAL A 1 160 ? 3.067 -5.462 14.361 1.00 95.75 160 VAL A CA 1
ATOM 1234 C C . VAL A 1 160 ? 2.638 -5.716 12.921 1.00 95.75 160 VAL A C 1
ATOM 1236 O O . VAL A 1 160 ? 2.809 -4.855 12.061 1.00 95.75 160 VAL A O 1
ATOM 1239 N N . VAL A 1 161 ? 2.071 -6.890 12.649 1.00 93.12 161 VAL A N 1
ATOM 1240 C CA . VAL A 1 161 ? 1.363 -7.154 11.387 1.00 93.12 161 VAL A CA 1
ATOM 1241 C C . VAL A 1 161 ? -0.018 -6.500 11.495 1.00 93.12 161 VAL A C 1
ATOM 1243 O O . VAL A 1 161 ? -0.755 -6.844 12.425 1.00 93.12 161 VAL A O 1
ATOM 1246 N N . PRO A 1 162 ? -0.381 -5.541 10.619 1.00 84.81 162 PRO A N 1
ATOM 1247 C CA . PRO A 1 162 ? -1.725 -4.981 10.611 1.00 84.81 162 PRO A CA 1
ATOM 1248 C C . PRO A 1 162 ? -2.750 -6.099 10.434 1.00 84.81 162 PRO A C 1
ATOM 1250 O O . PRO A 1 162 ? -2.557 -6.986 9.604 1.00 84.81 162 PRO A O 1
ATOM 1253 N N . ALA A 1 163 ? -3.831 -6.066 11.212 1.00 78.06 163 ALA A N 1
ATOM 1254 C CA . ALA A 1 163 ? -4.932 -6.986 10.985 1.00 78.06 163 ALA A CA 1
ATOM 1255 C C . ALA A 1 163 ? -5.516 -6.726 9.593 1.00 78.06 163 ALA A C 1
ATOM 1257 O O . ALA A 1 163 ? -5.775 -5.572 9.236 1.00 78.06 163 ALA A O 1
ATOM 1258 N N . ASP A 1 164 ? -5.754 -7.791 8.830 1.00 69.56 164 ASP A N 1
ATOM 1259 C CA . ASP A 1 164 ? -6.595 -7.682 7.647 1.00 69.56 164 ASP A CA 1
ATOM 1260 C C . ASP A 1 164 ? -7.956 -7.129 8.089 1.00 69.56 164 ASP A C 1
ATOM 1262 O O . ASP A 1 164 ? -8.530 -7.586 9.085 1.00 69.56 164 ASP A O 1
ATOM 1266 N N . ILE A 1 165 ? -8.484 -6.135 7.366 1.00 64.06 165 ILE A N 1
ATOM 1267 C CA . ILE A 1 165 ? -9.890 -5.761 7.537 1.00 64.06 165 ILE A CA 1
ATOM 1268 C C . ILE A 1 165 ? -10.674 -7.036 7.251 1.00 64.06 165 ILE A C 1
ATOM 1270 O O . ILE A 1 165 ? -10.553 -7.589 6.156 1.00 64.06 165 ILE A O 1
ATOM 1274 N N . ALA A 1 166 ? -11.408 -7.527 8.253 1.00 55.16 166 ALA A N 1
ATOM 1275 C CA . ALA A 1 166 ? -12.087 -8.809 8.168 1.00 55.16 166 ALA A CA 1
ATOM 1276 C C . ALA A 1 166 ? -12.853 -8.896 6.835 1.00 55.16 166 ALA A C 1
ATOM 1278 O O . ALA A 1 166 ? -13.630 -7.983 6.530 1.00 55.16 166 ALA A O 1
ATOM 1279 N N . PRO A 1 167 ? -12.614 -9.936 6.014 1.00 63.47 167 PRO A N 1
ATOM 1280 C CA . PRO A 1 167 ? -13.257 -10.041 4.718 1.00 63.47 167 PRO A CA 1
ATOM 1281 C C . PRO A 1 167 ? -14.772 -10.023 4.916 1.00 63.47 167 PRO A C 1
ATOM 1283 O O . PRO A 1 167 ? -15.327 -10.835 5.657 1.00 63.47 167 PRO A O 1
ATOM 1286 N N . VAL A 1 168 ? -15.448 -9.081 4.257 1.00 70.25 168 VAL A N 1
ATOM 1287 C CA . VAL A 1 168 ? -16.910 -9.071 4.216 1.00 70.25 168 VAL A CA 1
ATOM 1288 C C . VAL A 1 168 ? -17.336 -10.314 3.445 1.00 70.25 168 VAL A C 1
ATOM 1290 O O . VAL A 1 168 ? -16.900 -10.520 2.310 1.00 70.25 168 VAL A O 1
ATOM 1293 N N . ALA A 1 169 ? -18.158 -11.161 4.064 1.00 78.62 169 ALA A N 1
ATOM 1294 C CA . ALA A 1 169 ? -18.678 -12.350 3.406 1.00 78.62 169 ALA A CA 1
ATOM 1295 C C . ALA A 1 169 ? -19.405 -11.938 2.119 1.00 78.62 169 ALA A C 1
ATOM 1297 O O . ALA A 1 169 ? -20.405 -11.219 2.160 1.00 78.62 169 ALA A O 1
ATOM 1298 N N . ALA A 1 170 ? -18.875 -12.368 0.973 1.00 79.38 170 ALA A N 1
ATOM 1299 C CA . ALA A 1 170 ? -19.468 -12.052 -0.313 1.00 79.38 170 ALA A CA 1
ATOM 1300 C C . ALA A 1 170 ? -20.842 -12.719 -0.427 1.00 79.38 170 ALA A C 1
ATOM 1302 O O . ALA A 1 170 ? -21.000 -13.914 -0.171 1.00 79.38 170 ALA A O 1
ATOM 1303 N N . GLU A 1 171 ? -21.832 -11.942 -0.848 1.00 87.38 171 GLU A N 1
ATOM 1304 C CA . GLU A 1 171 ? -23.180 -12.419 -1.111 1.00 87.38 171 GLU A CA 1
ATOM 1305 C C . GLU A 1 171 ? -23.448 -12.392 -2.627 1.00 87.38 171 GLU A C 1
ATOM 1307 O O . GLU A 1 171 ? -23.038 -11.440 -3.299 1.00 87.38 171 GLU A O 1
ATOM 1312 N N . PRO A 1 172 ? -24.127 -13.405 -3.206 1.00 94.56 172 PRO A N 1
ATOM 1313 C CA . PRO A 1 172 ? -24.547 -13.347 -4.601 1.00 94.56 172 PRO A CA 1
ATOM 1314 C C . PRO A 1 172 ? -25.346 -12.073 -4.886 1.00 94.56 172 PRO A C 1
ATOM 1316 O O . PRO A 1 172 ? -26.211 -11.699 -4.099 1.00 94.56 172 PRO A O 1
ATOM 1319 N N . ALA A 1 173 ? -25.111 -11.441 -6.038 1.00 87.25 173 ALA A N 1
ATOM 1320 C CA . ALA A 1 173 ? -25.691 -10.133 -6.363 1.00 87.25 173 ALA A CA 1
ATOM 1321 C C . ALA A 1 173 ? -27.225 -10.074 -6.218 1.00 87.25 173 ALA A C 1
ATOM 1323 O O . ALA A 1 173 ? -27.760 -9.053 -5.798 1.00 87.25 173 ALA A O 1
ATOM 1324 N N . ALA A 1 174 ? -27.930 -11.167 -6.524 1.00 88.62 174 ALA A N 1
ATOM 1325 C CA . ALA A 1 174 ? -29.379 -11.253 -6.345 1.00 88.62 174 ALA A CA 1
ATOM 1326 C C . ALA A 1 174 ? -29.792 -11.204 -4.864 1.00 88.62 174 ALA A C 1
ATOM 1328 O O . ALA A 1 174 ? -30.706 -10.468 -4.499 1.00 88.62 174 ALA A O 1
ATOM 1329 N N . SER A 1 175 ? -29.093 -11.945 -4.006 1.00 91.94 175 SER A N 1
ATOM 1330 C CA . SER A 1 175 ? -29.360 -11.952 -2.569 1.00 91.94 175 SER A CA 1
ATOM 1331 C C . SER A 1 175 ? -28.937 -10.627 -1.927 1.00 91.94 175 SER A C 1
ATOM 1333 O O . SER A 1 175 ? -29.688 -10.073 -1.131 1.00 91.94 175 SER A O 1
ATOM 1335 N N . ALA A 1 176 ? -27.816 -10.049 -2.373 1.00 91.81 176 ALA A N 1
ATOM 1336 C CA . ALA A 1 176 ? -27.373 -8.724 -1.952 1.00 91.81 176 ALA A CA 1
ATOM 1337 C C . ALA A 1 176 ? -28.389 -7.639 -2.341 1.00 91.81 176 ALA A C 1
ATOM 1339 O O . ALA A 1 176 ? -28.700 -6.777 -1.528 1.00 91.81 176 ALA A O 1
ATOM 1340 N N . TYR A 1 177 ? -28.956 -7.692 -3.552 1.00 93.62 177 TYR A N 1
ATOM 1341 C CA . TYR A 1 177 ? -30.002 -6.764 -3.988 1.00 93.62 177 TYR A CA 1
ATOM 1342 C C . TYR A 1 177 ? -31.221 -6.819 -3.061 1.00 93.62 177 TYR A C 1
ATOM 1344 O O . TYR A 1 177 ? -31.669 -5.785 -2.566 1.00 93.62 177 TYR A O 1
ATOM 1352 N N . GLU A 1 178 ? -31.727 -8.018 -2.771 1.00 95.19 178 GLU A N 1
ATOM 1353 C CA . GLU A 1 178 ? -32.878 -8.179 -1.882 1.00 95.19 178 GLU A CA 1
ATOM 1354 C C . GLU A 1 178 ? -32.567 -7.765 -0.442 1.00 95.19 178 GLU A C 1
ATOM 1356 O O . GLU A 1 178 ? -33.358 -7.039 0.165 1.00 95.19 178 GLU A O 1
ATOM 1361 N N . ARG A 1 179 ? -31.401 -8.153 0.085 1.00 92.44 179 ARG A N 1
ATOM 1362 C CA . ARG A 1 179 ? -30.976 -7.816 1.446 1.00 92.44 179 ARG A CA 1
ATOM 1363 C C . ARG A 1 179 ? -30.750 -6.320 1.610 1.00 92.44 179 ARG A C 1
ATOM 1365 O O . ARG A 1 179 ? -31.286 -5.731 2.538 1.00 92.44 179 ARG A O 1
ATOM 1372 N N . VAL A 1 180 ? -30.058 -5.667 0.678 1.00 94.25 180 VAL A N 1
ATOM 1373 C CA . VAL A 1 180 ? -29.850 -4.210 0.701 1.00 94.25 180 VAL A CA 1
ATOM 1374 C C . VAL A 1 180 ? -31.190 -3.483 0.639 1.00 94.25 180 VAL A C 1
ATOM 1376 O O . VAL A 1 180 ? -31.453 -2.594 1.447 1.00 94.25 180 VAL A O 1
ATOM 1379 N N . LEU A 1 181 ? -32.093 -3.887 -0.256 1.00 94.56 181 LEU A N 1
ATOM 1380 C CA . LEU A 1 181 ? -33.416 -3.273 -0.326 1.00 94.56 181 LEU A CA 1
ATOM 1381 C C . LEU A 1 181 ? -34.304 -3.591 0.873 1.00 94.56 181 LEU A C 1
ATOM 1383 O O . LEU A 1 181 ? -35.266 -2.861 1.091 1.00 94.56 181 LEU A O 1
ATOM 1387 N N . ALA A 1 182 ? -34.016 -4.617 1.667 1.00 90.81 182 ALA A N 1
ATOM 1388 C CA . ALA A 1 182 ? -34.731 -4.907 2.905 1.00 90.81 182 ALA A CA 1
ATOM 1389 C C . ALA A 1 182 ? -34.132 -4.179 4.120 1.00 90.81 182 ALA A C 1
ATOM 1391 O O . ALA A 1 182 ? -34.883 -3.667 4.943 1.00 90.81 182 ALA A O 1
ATOM 1392 N N . GLU A 1 183 ? -32.805 -4.090 4.207 1.00 90.62 183 GLU A N 1
ATOM 1393 C CA . GLU A 1 183 ? -32.088 -3.803 5.456 1.00 90.62 183 GLU A CA 1
ATOM 1394 C C . GLU A 1 183 ? -31.301 -2.488 5.442 1.00 90.62 183 GLU A C 1
ATOM 1396 O O . GLU A 1 183 ? -30.964 -1.980 6.510 1.00 90.62 183 GLU A O 1
ATOM 1401 N N . ALA A 1 184 ? -31.048 -1.886 4.276 1.00 90.44 184 ALA A N 1
ATOM 1402 C CA . ALA A 1 184 ? -30.350 -0.605 4.215 1.00 90.44 184 ALA A CA 1
ATOM 1403 C C . ALA A 1 184 ? -31.208 0.551 4.760 1.00 90.44 184 ALA A C 1
ATOM 1405 O O . ALA A 1 184 ? -32.433 0.582 4.569 1.00 90.44 184 ALA A O 1
ATOM 1406 N N . GLY A 1 185 ? -30.525 1.517 5.383 1.00 87.19 185 GLY A N 1
ATOM 1407 C CA . GLY A 1 185 ? -31.123 2.703 6.002 1.00 87.19 185 GLY A CA 1
ATOM 1408 C C . GLY A 1 185 ? -31.780 2.400 7.349 1.00 87.19 185 GLY A C 1
ATOM 1409 O O . GLY A 1 185 ? -31.462 1.400 7.991 1.00 87.19 185 GLY A O 1
ATOM 1410 N N . ALA A 1 186 ? -32.728 3.243 7.764 1.00 82.38 186 ALA A N 1
ATOM 1411 C CA . ALA A 1 186 ? -33.577 3.017 8.936 1.00 82.38 186 ALA A CA 1
ATOM 1412 C C . ALA A 1 186 ? -34.598 1.886 8.673 1.00 82.38 186 ALA A C 1
ATOM 1414 O O . ALA A 1 186 ? -35.812 2.069 8.696 1.00 82.38 186 ALA A O 1
ATOM 1415 N N . SER A 1 187 ? -34.109 0.684 8.372 1.00 81.31 187 SER A N 1
ATOM 1416 C CA . SER A 1 187 ? -34.893 -0.451 7.867 1.00 81.31 187 SER A CA 1
ATOM 1417 C C . SER A 1 187 ? -35.849 -1.071 8.882 1.00 81.31 187 SER A C 1
ATOM 1419 O O . SER A 1 187 ? -36.789 -1.765 8.498 1.00 81.31 187 SER A O 1
ATOM 1421 N N . VAL A 1 188 ? -35.654 -0.785 10.168 1.00 79.12 188 VAL A N 1
ATOM 1422 C CA . VAL A 1 188 ? -36.576 -1.164 11.246 1.00 79.12 188 VAL A CA 1
ATOM 1423 C C . VAL A 1 188 ? -37.893 -0.393 11.123 1.00 79.12 188 VAL A C 1
ATOM 1425 O O . VAL A 1 188 ? -38.953 -0.967 11.364 1.00 79.12 188 VAL A O 1
ATOM 1428 N N . ARG A 1 189 ? -37.837 0.878 10.696 1.00 79.75 189 ARG A N 1
ATOM 1429 C CA . ARG A 1 189 ? -39.003 1.729 10.449 1.00 79.75 189 ARG A CA 1
ATOM 1430 C C . ARG A 1 189 ? -38.698 2.754 9.360 1.00 79.75 189 ARG A C 1
ATOM 1432 O O . ARG A 1 189 ? -38.222 3.851 9.638 1.00 79.75 189 ARG A O 1
ATOM 1439 N N . ARG A 1 190 ? -39.012 2.384 8.122 1.00 86.31 190 ARG A N 1
ATOM 1440 C CA . ARG A 1 190 ? -38.836 3.263 6.965 1.00 86.31 190 ARG A CA 1
ATOM 1441 C C . ARG A 1 190 ? -39.880 4.359 6.945 1.00 86.31 190 ARG A C 1
ATOM 1443 O O . ARG A 1 190 ? -41.072 4.084 7.082 1.00 86.31 190 ARG A O 1
ATOM 1450 N N . ASP A 1 191 ? -39.429 5.583 6.720 1.00 86.81 191 ASP A N 1
ATOM 1451 C CA . ASP A 1 191 ? -40.329 6.689 6.440 1.00 86.81 191 ASP A CA 1
ATOM 1452 C C . ASP A 1 191 ? -40.783 6.685 4.966 1.00 86.81 191 ASP A C 1
ATOM 1454 O O . ASP A 1 191 ? -40.473 5.785 4.173 1.00 86.81 191 ASP A O 1
ATOM 1458 N N . ALA A 1 192 ? -41.559 7.701 4.586 1.00 88.44 192 ALA A N 1
ATOM 1459 C CA . ALA A 1 192 ? -42.052 7.842 3.221 1.00 88.44 192 ALA A CA 1
ATOM 1460 C C . ALA A 1 192 ? -40.923 8.028 2.189 1.00 88.44 192 ALA A C 1
ATOM 1462 O O . ALA A 1 192 ? -41.088 7.645 1.028 1.00 88.44 192 ALA A O 1
ATOM 1463 N N . VAL A 1 193 ? -39.782 8.596 2.586 1.00 91.94 193 VAL A N 1
ATOM 1464 C CA . VAL A 1 193 ? -38.627 8.821 1.713 1.00 91.94 193 VAL A CA 1
ATOM 1465 C C . VAL A 1 193 ? -37.913 7.500 1.458 1.00 91.94 193 VAL A C 1
ATOM 1467 O O . VAL A 1 193 ? -37.738 7.130 0.295 1.00 91.94 193 VAL A O 1
ATOM 1470 N N . ASP A 1 194 ? -37.579 6.757 2.512 1.00 91.94 194 ASP A N 1
ATOM 1471 C CA . ASP A 1 194 ? -36.938 5.442 2.423 1.00 91.94 194 ASP A CA 1
ATOM 1472 C C . ASP A 1 194 ? -37.797 4.460 1.617 1.00 91.94 194 ASP A C 1
ATOM 1474 O O . ASP A 1 194 ? -37.317 3.788 0.697 1.00 91.94 194 ASP A O 1
ATOM 1478 N N . ALA A 1 195 ? -39.098 4.405 1.923 1.00 91.00 195 ALA A N 1
ATOM 1479 C CA . ALA A 1 195 ? -40.045 3.540 1.231 1.00 91.00 195 ALA A CA 1
ATOM 1480 C C . ALA A 1 195 ? -40.134 3.882 -0.262 1.00 91.00 195 ALA A C 1
ATOM 1482 O O . ALA A 1 195 ? -40.096 2.983 -1.107 1.00 91.00 195 ALA A O 1
ATOM 1483 N N . ARG A 1 196 ? -40.192 5.175 -0.605 1.00 92.81 196 ARG A N 1
ATOM 1484 C CA . ARG A 1 196 ? -40.197 5.649 -1.995 1.00 92.81 196 ARG A CA 1
ATOM 1485 C C . ARG A 1 196 ? -38.906 5.286 -2.722 1.00 92.81 196 ARG A C 1
ATOM 1487 O O . ARG A 1 196 ? -38.979 4.867 -3.875 1.00 92.81 196 ARG A O 1
ATOM 1494 N N . VAL A 1 197 ? -37.741 5.440 -2.091 1.00 95.25 197 VAL A N 1
ATOM 1495 C CA . VAL A 1 197 ? -36.445 5.096 -2.702 1.00 95.25 197 VAL A CA 1
ATOM 1496 C C . VAL A 1 197 ? -36.380 3.601 -2.991 1.00 95.25 197 VAL A C 1
ATOM 1498 O O . VAL A 1 197 ? -36.118 3.215 -4.129 1.00 95.25 197 VAL A O 1
ATOM 1501 N N . VAL A 1 198 ? -36.705 2.754 -2.013 1.00 95.00 198 VAL A N 1
ATOM 1502 C CA . VAL A 1 198 ? -36.691 1.298 -2.208 1.00 95.00 198 VAL A CA 1
ATOM 1503 C C . VAL A 1 198 ? -37.709 0.854 -3.252 1.00 95.00 198 VAL A C 1
ATOM 1505 O O . VAL A 1 198 ? -37.366 0.066 -4.133 1.00 95.00 198 VAL A O 1
ATOM 1508 N N . ALA A 1 199 ? -38.930 1.392 -3.223 1.00 93.69 199 ALA A N 1
ATOM 1509 C CA . ALA A 1 199 ? -39.924 1.125 -4.258 1.00 93.69 199 ALA A CA 1
ATOM 1510 C C . ALA A 1 199 ? -39.440 1.586 -5.642 1.00 93.69 199 ALA A C 1
ATOM 1512 O O . ALA A 1 199 ? -39.623 0.872 -6.625 1.00 93.69 199 ALA A O 1
ATOM 1513 N N . GLY A 1 200 ? -38.772 2.739 -5.722 1.00 96.25 200 GLY A N 1
ATOM 1514 C CA . GLY A 1 200 ? -38.183 3.266 -6.950 1.00 96.25 200 GLY A CA 1
ATOM 1515 C C . GLY A 1 200 ? -37.089 2.369 -7.527 1.00 96.25 200 GLY A C 1
ATOM 1516 O O . GLY A 1 200 ? -37.021 2.210 -8.745 1.00 96.25 200 GLY A O 1
ATOM 1517 N N . VAL A 1 201 ? -36.275 1.734 -6.677 1.00 95.94 201 VAL A N 1
ATOM 1518 C CA . VAL A 1 201 ? -35.273 0.749 -7.114 1.00 95.94 201 VAL A CA 1
ATOM 1519 C C . VAL A 1 201 ? -35.938 -0.555 -7.563 1.00 95.94 201 VAL A C 1
ATOM 1521 O O . VAL A 1 201 ? -35.576 -1.078 -8.618 1.00 95.94 201 VAL A O 1
ATOM 1524 N N . ARG A 1 202 ? -36.936 -1.060 -6.820 1.00 94.75 202 ARG A N 1
ATOM 1525 C CA . ARG A 1 202 ? -37.674 -2.291 -7.179 1.00 94.75 202 ARG A CA 1
ATOM 1526 C C . ARG A 1 202 ? -38.425 -2.150 -8.498 1.00 94.75 202 ARG A C 1
ATOM 1528 O O . ARG A 1 202 ? -38.331 -3.012 -9.365 1.00 94.75 202 ARG A O 1
ATOM 1535 N N . ASN A 1 203 ? -39.122 -1.032 -8.669 1.00 96.00 203 ASN A N 1
ATOM 1536 C CA . ASN A 1 203 ? -39.971 -0.776 -9.830 1.00 96.00 203 ASN A CA 1
ATOM 1537 C C . ASN A 1 203 ? -39.218 -0.099 -10.981 1.00 96.00 203 ASN A C 1
ATOM 1539 O O . ASN A 1 203 ? -39.794 0.109 -12.045 1.00 96.00 203 ASN A O 1
ATOM 1543 N N . ARG A 1 204 ? -37.941 0.254 -10.772 1.00 94.25 204 ARG A N 1
ATOM 1544 C CA . ARG A 1 204 ? -37.101 0.999 -11.724 1.00 94.25 204 ARG A CA 1
ATOM 1545 C C . ARG A 1 204 ? -37.718 2.336 -12.152 1.00 94.25 204 ARG A C 1
ATOM 1547 O O . ARG A 1 204 ? -37.598 2.749 -13.300 1.00 94.25 204 ARG A O 1
ATOM 1554 N N . THR A 1 205 ? -38.368 3.015 -11.214 1.00 94.06 205 THR A N 1
ATOM 1555 C CA . THR A 1 205 ? -39.000 4.331 -11.407 1.00 94.06 205 THR A CA 1
ATOM 1556 C C . THR A 1 205 ? -38.232 5.465 -10.725 1.00 94.06 205 THR A C 1
ATOM 1558 O O . THR A 1 205 ? -38.680 6.611 -10.735 1.00 94.06 205 THR A O 1
ATOM 1561 N N . GLY A 1 206 ? -37.085 5.159 -10.105 1.00 88.50 206 GLY A N 1
ATOM 1562 C CA . GLY A 1 206 ? -36.210 6.155 -9.492 1.00 88.50 206 GLY A CA 1
ATOM 1563 C C . GLY A 1 206 ? -35.715 7.201 -10.497 1.00 88.50 206 GLY A C 1
ATOM 1564 O O . GLY A 1 206 ? -35.543 6.919 -11.681 1.00 88.50 206 GLY A O 1
ATOM 1565 N N . ARG A 1 207 ? -35.463 8.417 -10.007 1.00 88.62 207 ARG A N 1
ATOM 1566 C CA . ARG A 1 207 ? -34.907 9.528 -10.788 1.00 88.62 207 ARG A CA 1
ATOM 1567 C C . ARG A 1 207 ? -33.889 10.311 -9.973 1.00 88.62 207 ARG A C 1
ATOM 1569 O O . ARG A 1 207 ? -33.982 10.342 -8.747 1.00 88.62 207 ARG A O 1
ATOM 1576 N N . ILE A 1 208 ? -32.962 10.965 -10.665 1.00 93.94 208 ILE A N 1
ATOM 1577 C CA . ILE A 1 208 ? -32.079 11.969 -10.066 1.00 93.94 208 ILE A CA 1
ATOM 1578 C C . ILE A 1 208 ? -32.929 13.208 -9.764 1.00 93.94 208 ILE A C 1
ATOM 1580 O O . ILE A 1 208 ? -33.717 13.635 -10.609 1.00 93.94 208 ILE A O 1
ATOM 1584 N N . ILE A 1 209 ? -32.797 13.735 -8.549 1.00 93.19 209 ILE A N 1
ATOM 1585 C CA . ILE A 1 209 ? -33.486 14.944 -8.090 1.00 93.19 209 ILE A CA 1
ATOM 1586 C C . ILE A 1 209 ? -32.503 16.112 -8.058 1.00 93.19 209 ILE A C 1
ATOM 1588 O O . ILE A 1 209 ? -31.321 15.907 -7.791 1.00 93.19 209 ILE A O 1
ATOM 1592 N N . ASN A 1 210 ? -32.989 17.321 -8.309 1.00 92.75 210 ASN A N 1
ATOM 1593 C CA . ASN A 1 210 ? -32.237 18.559 -8.118 1.00 92.75 210 ASN A CA 1
ATOM 1594 C C . ASN A 1 210 ? -32.509 19.153 -6.734 1.00 92.75 210 ASN A C 1
ATOM 1596 O O . ASN A 1 210 ? -31.621 19.770 -6.153 1.00 92.75 210 ASN A O 1
ATOM 1600 N N . THR A 1 211 ? -33.719 18.950 -6.203 1.00 94.38 211 THR A N 1
ATOM 1601 C CA . THR A 1 211 ? -34.097 19.352 -4.842 1.00 94.38 211 THR A CA 1
ATOM 1602 C C . THR A 1 211 ? -35.021 18.316 -4.199 1.00 94.38 211 THR A C 1
ATOM 1604 O O . THR A 1 211 ? -35.631 17.489 -4.879 1.00 94.38 211 THR A O 1
ATOM 1607 N N . GLU A 1 212 ? -35.169 18.346 -2.875 1.00 93.25 212 GLU A N 1
ATOM 1608 C CA . GLU A 1 212 ? -36.077 17.454 -2.149 1.00 93.25 212 GLU A CA 1
ATOM 1609 C C . GLU A 1 212 ? -37.540 17.620 -2.589 1.00 93.25 212 GLU A C 1
ATOM 1611 O O . GLU A 1 212 ? -38.309 16.655 -2.563 1.00 93.25 212 GLU A O 1
ATOM 1616 N N . GLN A 1 213 ? -37.927 18.819 -3.043 1.00 94.62 213 GLN A N 1
ATOM 1617 C CA . GLN A 1 213 ? -39.281 19.097 -3.531 1.00 94.62 213 GLN A CA 1
ATOM 1618 C C . GLN A 1 213 ? -39.632 18.244 -4.751 1.00 94.62 213 GLN A C 1
ATOM 1620 O O . GLN A 1 213 ? -40.800 17.892 -4.916 1.00 94.62 213 GLN A O 1
ATOM 1625 N N . ASP A 1 214 ? -38.644 17.818 -5.547 1.00 94.00 214 ASP A N 1
ATOM 1626 C CA . ASP A 1 214 ? -38.868 16.909 -6.675 1.00 94.00 214 ASP A CA 1
ATOM 1627 C C . ASP A 1 214 ? -39.499 15.584 -6.228 1.00 94.00 214 ASP A C 1
ATOM 1629 O O . ASP A 1 214 ? -40.049 14.839 -7.033 1.00 94.00 214 ASP A O 1
ATOM 1633 N N . VAL A 1 215 ? -39.413 15.229 -4.953 1.00 92.81 215 VAL A N 1
ATOM 1634 C CA . VAL A 1 215 ? -39.864 13.930 -4.449 1.00 92.81 215 VAL A CA 1
ATOM 1635 C C . VAL A 1 215 ? -40.751 14.037 -3.217 1.00 92.81 215 VAL A C 1
ATOM 1637 O O . VAL A 1 215 ? -40.916 13.060 -2.489 1.00 92.81 215 VAL A O 1
ATOM 1640 N N . GLY A 1 216 ? -41.371 15.203 -3.037 1.00 90.31 216 GLY A N 1
ATOM 1641 C CA . GLY A 1 216 ? -42.358 15.454 -1.988 1.00 90.31 216 GLY A CA 1
ATOM 1642 C C . GLY A 1 216 ? -41.837 16.255 -0.795 1.00 90.31 216 GLY A C 1
ATOM 1643 O O . GLY A 1 216 ? -42.629 16.581 0.082 1.00 90.31 216 GLY A O 1
ATOM 1644 N N . GLY A 1 217 ? -40.555 16.627 -0.780 1.00 92.69 217 GLY A N 1
ATOM 1645 C CA . GLY A 1 217 ? -39.951 17.419 0.289 1.00 92.69 217 GLY A CA 1
ATOM 1646 C C . GLY A 1 217 ? -39.606 16.618 1.544 1.00 92.69 217 GLY A C 1
ATOM 1647 O O . GLY A 1 217 ? -39.650 15.386 1.558 1.00 92.69 217 GLY A O 1
ATOM 1648 N N . TRP A 1 218 ? -39.233 17.338 2.602 1.00 89.69 218 TRP A N 1
ATOM 1649 C CA . TRP A 1 218 ? -38.939 16.744 3.904 1.00 89.69 218 TRP A CA 1
ATOM 1650 C C . TRP A 1 218 ? -40.203 16.128 4.518 1.00 89.69 218 TRP A C 1
ATOM 1652 O O . TRP A 1 218 ? -41.236 16.803 4.578 1.00 89.69 218 TRP A O 1
ATOM 1662 N N . PRO A 1 219 ? -40.149 14.871 4.991 1.00 84.75 219 PRO A N 1
ATOM 1663 C CA . PRO A 1 219 ? -41.295 14.250 5.629 1.00 84.75 219 PRO A CA 1
ATOM 1664 C C . PRO A 1 219 ? -41.615 14.972 6.939 1.00 84.75 219 PRO A C 1
ATOM 1666 O O . PRO A 1 219 ? -40.729 15.290 7.733 1.00 84.75 219 PRO A O 1
ATOM 1669 N N . VAL A 1 220 ? -42.903 15.197 7.192 1.00 83.81 220 VAL A N 1
ATOM 1670 C CA . VAL A 1 220 ? -43.359 15.621 8.517 1.00 83.81 220 VAL A CA 1
ATOM 1671 C C . VAL A 1 220 ? -43.327 14.395 9.418 1.00 83.81 220 VAL A C 1
ATOM 1673 O O . VAL A 1 220 ? -44.147 13.488 9.274 1.00 83.81 220 VAL A O 1
ATOM 1676 N N . LEU A 1 221 ? -42.366 14.359 10.336 1.00 80.50 221 LEU A N 1
ATOM 1677 C CA . LEU A 1 221 ? -42.298 13.313 11.345 1.00 80.50 221 LEU A CA 1
ATOM 1678 C C . LEU A 1 221 ? -43.357 13.607 12.417 1.00 80.50 221 LEU A C 1
ATOM 1680 O O . LEU A 1 221 ? -43.294 14.666 13.048 1.00 80.50 221 LEU A O 1
ATOM 1684 N N . PRO A 1 222 ? -44.351 12.723 12.625 1.00 77.38 222 PRO A N 1
ATOM 1685 C CA . PRO A 1 222 ? -45.329 12.933 13.678 1.00 77.38 222 PRO A CA 1
ATOM 1686 C C . PRO A 1 222 ? -44.607 12.934 15.033 1.00 77.38 222 PRO A C 1
ATOM 1688 O O . PRO A 1 222 ? -43.743 12.078 15.255 1.00 77.38 222 PRO A O 1
ATOM 1691 N N . PRO A 1 223 ? -44.937 13.868 15.942 1.00 79.69 223 PRO A N 1
ATOM 1692 C CA . PRO A 1 223 ? -44.339 13.874 17.265 1.00 79.69 223 PRO A CA 1
ATOM 1693 C C . PRO A 1 223 ? -44.680 12.563 17.978 1.00 79.69 223 PRO A C 1
ATOM 1695 O O . PRO A 1 223 ? -45.839 12.146 18.029 1.00 79.69 223 PRO A O 1
ATOM 1698 N N . GLY A 1 224 ? -43.655 11.900 18.506 1.00 78.06 224 GLY A N 1
ATOM 1699 C CA . GLY A 1 224 ? -43.838 10.771 19.407 1.00 78.06 224 GLY A CA 1
ATOM 1700 C C . GLY A 1 224 ? -44.243 11.247 20.800 1.00 78.06 224 GLY A C 1
ATOM 1701 O O . GLY A 1 224 ? -43.954 12.377 21.194 1.00 78.06 224 GLY A O 1
ATOM 1702 N N . VAL A 1 225 ? -44.882 10.365 21.566 1.00 84.06 225 VAL A N 1
ATOM 1703 C CA . VAL A 1 225 ? -44.970 10.538 23.018 1.00 84.06 225 VAL A CA 1
ATOM 1704 C C . VAL A 1 225 ? -43.661 10.011 23.591 1.00 84.06 225 VAL A C 1
ATOM 1706 O O . VAL A 1 225 ? -43.377 8.820 23.455 1.00 84.06 225 VAL A O 1
ATOM 1709 N N . ALA A 1 226 ? -42.851 10.895 24.176 1.00 85.19 226 ALA A N 1
ATOM 1710 C CA . ALA A 1 226 ? -41.658 10.471 24.897 1.00 85.19 226 ALA A CA 1
ATOM 1711 C C . ALA A 1 226 ? -42.078 9.513 26.017 1.00 85.19 226 ALA A C 1
ATOM 1713 O O . ALA A 1 226 ? -43.043 9.780 26.741 1.00 85.19 226 ALA A O 1
ATOM 1714 N N . ALA A 1 227 ? -41.388 8.380 26.127 1.00 90.12 227 ALA A N 1
ATOM 1715 C CA . ALA A 1 227 ? -41.592 7.510 27.270 1.00 90.12 227 ALA A CA 1
ATOM 1716 C C . ALA A 1 227 ? -41.198 8.272 28.550 1.00 90.12 227 ALA A C 1
ATOM 1718 O O . ALA A 1 227 ? -40.302 9.115 28.483 1.00 90.12 227 ALA A O 1
ATOM 1719 N N . PRO A 1 228 ? -41.861 8.014 29.690 1.00 95.56 228 PRO A N 1
ATOM 1720 C CA . PRO A 1 228 ? -41.405 8.540 30.967 1.00 95.56 228 PRO A CA 1
ATOM 1721 C C . PRO A 1 228 ? -39.938 8.169 31.199 1.00 95.56 228 PRO A C 1
ATOM 1723 O O . PRO A 1 228 ? -39.570 7.008 31.016 1.00 95.56 228 PRO A O 1
ATOM 1726 N N . ASP A 1 229 ? -39.153 9.179 31.546 1.00 94.94 229 ASP A N 1
ATOM 1727 C CA . ASP A 1 229 ? -37.740 9.127 31.910 1.00 94.94 229 ASP A CA 1
ATOM 1728 C C . ASP A 1 229 ? -37.614 10.077 33.110 1.00 94.94 229 ASP A C 1
ATOM 1730 O O . ASP A 1 229 ? -37.694 11.304 32.970 1.00 94.94 229 ASP A O 1
ATOM 1734 N N . ALA A 1 230 ? -37.624 9.507 34.312 1.00 96.44 230 ALA A N 1
ATOM 1735 C CA . ALA A 1 230 ? -37.768 10.255 35.552 1.00 96.44 230 ALA A CA 1
ATOM 1736 C C . ALA A 1 230 ? -36.456 10.886 36.041 1.00 96.44 230 ALA A C 1
ATOM 1738 O O . ALA A 1 230 ? -36.515 11.760 36.915 1.00 96.44 230 ALA A O 1
ATOM 1739 N N . ASP A 1 231 ? -35.304 10.514 35.480 1.00 94.50 231 ASP A N 1
ATOM 1740 C CA . ASP A 1 231 ? -34.004 11.118 35.791 1.00 94.50 231 ASP A CA 1
ATOM 1741 C C . ASP A 1 231 ? -33.327 11.846 34.618 1.00 94.50 231 ASP A C 1
ATOM 1743 O O . ASP A 1 231 ? -32.385 12.611 34.848 1.00 94.50 231 ASP A O 1
ATOM 1747 N N . GLY A 1 232 ? -33.871 11.726 33.408 1.00 94.88 232 GLY A N 1
ATOM 1748 C CA . GLY A 1 232 ? -33.474 12.481 32.227 1.00 94.88 232 GLY A CA 1
ATOM 1749 C C . GLY A 1 232 ? -32.188 11.982 31.578 1.00 94.88 232 GLY A C 1
ATOM 1750 O O . GLY A 1 232 ? -31.499 12.782 30.935 1.00 94.88 232 GLY A O 1
ATOM 1751 N N . ASP A 1 233 ? -31.820 10.715 31.770 1.00 93.69 233 ASP A N 1
ATOM 1752 C CA . ASP A 1 233 ? -30.586 10.149 31.225 1.00 93.69 233 ASP A CA 1
ATOM 1753 C C . ASP A 1 233 ? -30.725 9.546 29.818 1.00 93.69 233 ASP A C 1
ATOM 1755 O O . ASP A 1 233 ? -29.732 9.113 29.220 1.00 93.69 233 ASP A O 1
ATOM 1759 N N . GLY A 1 234 ? -31.934 9.610 29.253 1.00 92.00 234 GLY A N 1
ATOM 1760 C CA . GLY A 1 234 ? -32.252 9.157 27.907 1.00 92.00 234 GLY A CA 1
ATOM 1761 C C . GLY A 1 234 ? -32.778 7.726 27.845 1.00 92.00 234 GLY A C 1
ATOM 1762 O O . GLY A 1 234 ? -33.099 7.267 26.746 1.00 92.00 234 GLY A O 1
ATOM 1763 N N . MET A 1 235 ? -32.899 7.027 28.976 1.00 95.31 235 MET A N 1
ATOM 1764 C CA . MET A 1 235 ? -33.498 5.698 29.060 1.00 95.31 235 MET A CA 1
ATOM 1765 C C . MET A 1 235 ? -34.932 5.770 29.620 1.00 95.31 235 MET A C 1
ATOM 1767 O O . MET A 1 235 ? -35.201 6.490 30.570 1.00 95.31 235 MET A O 1
ATOM 1771 N N . PRO A 1 236 ? -35.904 5.029 29.057 1.00 96.25 236 PRO A N 1
ATOM 1772 C CA . PRO A 1 236 ? -37.251 4.965 29.615 1.00 96.25 236 PRO A CA 1
ATOM 1773 C C . PRO A 1 236 ? -37.319 4.211 30.947 1.00 96.25 236 PRO A C 1
ATOM 1775 O O . PRO A 1 236 ? -36.851 3.068 31.015 1.00 96.25 236 PRO A O 1
ATOM 1778 N N . ASP A 1 237 ? -38.103 4.725 31.903 1.00 96.62 237 ASP A N 1
ATOM 1779 C CA . ASP A 1 237 ? -38.334 4.118 33.226 1.00 96.62 237 ASP A CA 1
ATOM 1780 C C . ASP A 1 237 ? -38.711 2.628 33.125 1.00 96.62 237 ASP A C 1
ATOM 1782 O O . ASP A 1 237 ? -38.300 1.768 33.908 1.00 96.62 237 ASP A O 1
ATOM 1786 N N . ALA A 1 238 ? -39.549 2.304 32.135 1.00 95.06 238 ALA A N 1
ATOM 1787 C CA . ALA A 1 238 ? -40.050 0.954 31.911 1.00 95.06 238 ALA A CA 1
ATOM 1788 C C . ALA A 1 238 ? -38.988 0.002 31.337 1.00 95.06 238 ALA A C 1
ATOM 1790 O O . ALA A 1 238 ? -39.109 -1.212 31.513 1.00 95.06 238 ALA A O 1
ATOM 1791 N N . TRP A 1 239 ? -37.991 0.518 30.613 1.00 94.88 239 TRP A N 1
ATOM 1792 C CA . TRP A 1 239 ? -36.851 -0.271 30.145 1.00 94.88 239 TRP A CA 1
ATOM 1793 C C . TRP A 1 239 ? -35.865 -0.481 31.291 1.00 94.88 239 TRP A C 1
ATOM 1795 O O . TRP A 1 239 ? -35.504 -1.621 31.571 1.00 94.88 239 TRP A O 1
ATOM 1805 N N . GLU A 1 240 ? -35.537 0.575 32.028 1.00 95.44 240 GLU A N 1
ATOM 1806 C CA . GLU A 1 240 ? -34.656 0.506 33.193 1.00 95.44 240 GLU A CA 1
ATOM 1807 C C . GLU A 1 240 ? -35.157 -0.490 34.241 1.00 95.44 240 GLU A C 1
ATOM 1809 O O . GLU A 1 240 ? -34.417 -1.380 34.665 1.00 95.44 240 GLU A O 1
ATOM 1814 N N . ALA A 1 241 ? -36.448 -0.432 34.584 1.00 95.00 241 ALA A N 1
ATOM 1815 C CA . ALA A 1 241 ? -37.060 -1.372 35.517 1.00 95.00 241 ALA A CA 1
ATOM 1816 C C . ALA A 1 241 ? -36.960 -2.833 35.037 1.00 95.00 241 ALA A C 1
ATOM 1818 O O . ALA A 1 241 ? -36.780 -3.740 35.852 1.00 95.00 241 ALA A O 1
ATOM 1819 N N . LYS A 1 242 ? -37.042 -3.080 33.721 1.00 94.56 242 LYS A N 1
ATOM 1820 C CA . LYS A 1 242 ? -36.865 -4.425 33.142 1.00 94.56 242 LYS A CA 1
ATOM 1821 C C . LYS A 1 242 ? -35.417 -4.905 33.209 1.00 94.56 242 LYS A C 1
ATOM 1823 O O . LYS A 1 242 ? -35.204 -6.103 33.365 1.00 94.56 242 LYS A O 1
ATOM 1828 N N . GLN A 1 243 ? -34.450 -3.994 33.120 1.00 92.69 243 GLN A N 1
ATOM 1829 C CA . GLN A 1 243 ? -33.019 -4.293 33.242 1.00 92.69 243 GLN A CA 1
ATOM 1830 C C . GLN A 1 243 ? -32.524 -4.304 34.700 1.00 92.69 243 GLN A C 1
ATOM 1832 O O . GLN A 1 243 ? -31.344 -4.541 34.960 1.00 92.69 243 GLN A O 1
ATOM 1837 N N . GLY A 1 244 ? -33.412 -4.063 35.674 1.00 94.12 244 GLY A N 1
ATOM 1838 C CA . GLY A 1 244 ? -33.056 -3.992 37.094 1.00 94.12 244 GLY A CA 1
ATOM 1839 C C . GLY A 1 244 ? -32.263 -2.734 37.469 1.00 94.12 244 GLY A C 1
ATOM 1840 O O . GLY A 1 244 ? -31.522 -2.748 38.458 1.00 94.12 244 GLY A O 1
ATOM 1841 N N . LEU A 1 245 ? 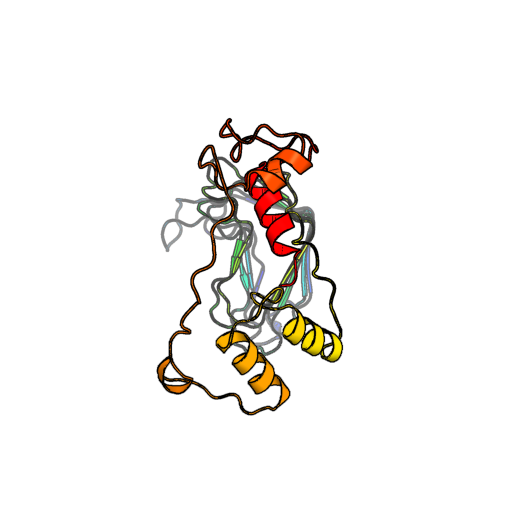-32.395 -1.672 36.674 1.00 94.75 245 LEU A N 1
ATOM 1842 C CA . LEU A 1 245 ? -31.881 -0.332 36.950 1.00 94.75 245 LEU A CA 1
ATOM 1843 C C . LEU A 1 245 ? -32.895 0.466 37.787 1.00 94.75 245 LEU A C 1
ATOM 1845 O O . LEU A 1 245 ? -34.014 0.010 38.041 1.00 94.75 245 LEU A O 1
ATOM 1849 N N . ASN A 1 246 ? -32.472 1.625 38.290 1.00 94.75 246 ASN A N 1
ATOM 1850 C CA . ASN A 1 246 ? -33.309 2.495 39.111 1.00 94.75 246 ASN A CA 1
ATOM 1851 C C . ASN A 1 246 ? -33.718 3.728 38.291 1.00 94.75 246 ASN A C 1
ATOM 1853 O O . ASN A 1 246 ? -32.867 4.604 38.187 1.00 94.75 246 ASN A O 1
ATOM 1857 N N . PRO A 1 247 ? -35.001 3.871 37.891 1.00 96.06 247 PRO A N 1
ATOM 1858 C CA . PRO A 1 247 ? -35.488 4.969 37.036 1.00 96.06 247 PRO A CA 1
ATOM 1859 C C . PRO A 1 247 ? -35.353 6.402 37.567 1.00 96.06 247 PRO A C 1
ATOM 1861 O O . PRO A 1 247 ? -35.960 7.338 37.070 1.00 96.06 247 PRO A O 1
ATOM 1864 N N . LYS A 1 248 ? -34.705 6.581 38.715 1.00 96.56 248 LYS A N 1
ATOM 1865 C CA . LYS A 1 248 ? -34.527 7.874 39.386 1.00 96.56 248 LYS A CA 1
ATOM 1866 C C . LYS A 1 248 ? -33.051 8.206 39.568 1.00 96.56 248 LYS A C 1
ATOM 1868 O O . LYS A 1 248 ? -32.705 9.013 40.434 1.00 96.56 248 LYS A O 1
ATOM 1873 N N . LYS A 1 249 ? -32.169 7.499 38.875 1.00 96.12 249 LYS A N 1
ATOM 1874 C CA . LYS A 1 249 ? -30.729 7.599 39.021 1.00 96.12 249 LYS A CA 1
ATOM 1875 C C . LYS A 1 249 ? -30.081 7.531 37.640 1.00 96.12 249 LYS A C 1
ATOM 1877 O O . LYS A 1 249 ? -29.725 6.445 37.203 1.00 96.12 249 LYS A O 1
ATOM 1882 N N . ALA A 1 250 ? -29.752 8.715 37.127 1.00 96.25 250 ALA A N 1
ATOM 1883 C CA . ALA A 1 250 ? -29.077 8.891 35.852 1.00 96.25 250 ALA A CA 1
ATOM 1884 C C . ALA A 1 250 ? -27.791 8.052 35.760 1.00 96.25 250 ALA A C 1
ATOM 1886 O O . ALA A 1 250 ? -26.747 8.407 36.325 1.00 96.25 250 ALA A O 1
ATOM 1887 N N . ASP A 1 251 ? -27.870 6.914 35.076 1.00 95.12 251 ASP A N 1
ATOM 1888 C CA . ASP A 1 251 ? -26.771 5.981 34.860 1.00 95.12 251 ASP A CA 1
ATOM 1889 C C . ASP A 1 251 ? -26.689 5.430 33.430 1.00 95.12 251 ASP A C 1
ATOM 1891 O O . ASP A 1 251 ? -25.914 4.512 33.163 1.00 95.12 251 ASP A O 1
ATOM 1895 N N . GLY A 1 252 ? -27.341 6.100 32.478 1.00 93.44 252 GLY A N 1
ATOM 1896 C CA . GLY A 1 252 ? -27.227 5.860 31.040 1.00 93.44 252 GLY A CA 1
ATOM 1897 C C . GLY A 1 252 ? -25.789 5.857 30.520 1.00 93.44 252 GLY A C 1
ATOM 1898 O O . GLY A 1 252 ? -25.453 5.028 29.682 1.00 93.44 252 GLY A O 1
ATOM 1899 N N . ALA A 1 253 ? -24.905 6.707 31.055 1.00 95.69 253 ALA A N 1
ATOM 1900 C CA . ALA A 1 253 ? -23.484 6.744 30.681 1.00 95.69 253 ALA A CA 1
ATOM 1901 C C . ALA A 1 253 ? -22.613 5.688 31.395 1.00 95.69 253 ALA A C 1
ATOM 1903 O O . ALA A 1 253 ? -21.422 5.567 31.100 1.00 95.69 253 ALA A O 1
ATOM 1904 N N . ALA A 1 254 ? -23.161 4.948 32.364 1.00 95.31 254 ALA A N 1
ATOM 1905 C CA . ALA A 1 254 ? -22.428 3.893 33.051 1.00 95.31 254 ALA A CA 1
ATOM 1906 C C . ALA A 1 254 ? -22.331 2.645 32.169 1.00 95.31 254 ALA A C 1
ATOM 1908 O O . ALA A 1 254 ? -23.254 2.325 31.421 1.00 95.31 254 ALA A O 1
ATOM 1909 N N . LEU A 1 255 ? -21.218 1.917 32.290 1.00 95.50 255 LEU A N 1
ATOM 1910 C CA . LEU A 1 255 ? -21.065 0.623 31.633 1.00 95.50 255 LEU A CA 1
ATOM 1911 C C . LEU A 1 255 ? -22.130 -0.359 32.123 1.00 95.50 255 LEU A C 1
ATOM 1913 O O . LEU A 1 255 ? -22.364 -0.501 33.330 1.00 95.50 255 LEU A O 1
ATOM 1917 N N . ALA A 1 256 ? -22.718 -1.074 31.174 1.00 91.75 256 ALA A N 1
ATOM 1918 C CA . ALA A 1 256 ? -23.659 -2.133 31.437 1.00 91.75 256 ALA A CA 1
ATOM 1919 C C . ALA A 1 256 ? -23.005 -3.293 32.194 1.00 91.75 256 ALA A C 1
ATOM 1921 O O . ALA A 1 256 ? -21.814 -3.592 32.071 1.00 91.75 256 ALA A O 1
ATOM 1922 N N . ARG A 1 257 ? -23.821 -3.989 32.990 1.00 89.31 257 ARG A N 1
ATOM 1923 C CA . ARG A 1 257 ? -23.370 -5.101 33.844 1.00 89.31 257 ARG A CA 1
ATOM 1924 C C . ARG A 1 257 ? -23.160 -6.417 33.088 1.00 89.31 257 ARG A C 1
ATOM 1926 O O . ARG A 1 257 ? -22.771 -7.404 33.704 1.00 89.31 257 ARG A O 1
ATOM 1933 N N . ASP A 1 258 ? -23.424 -6.446 31.785 1.00 85.44 258 ASP A N 1
ATOM 1934 C CA . ASP A 1 258 ? -23.362 -7.644 30.941 1.00 85.44 258 ASP A CA 1
ATOM 1935 C C . ASP A 1 258 ? -21.948 -7.968 30.420 1.00 85.44 258 ASP A C 1
ATOM 1937 O O . ASP A 1 258 ? -21.744 -8.996 29.779 1.00 85.44 258 ASP A O 1
ATOM 1941 N N . GLY A 1 259 ? -20.961 -7.111 30.710 1.00 87.44 259 GLY A N 1
ATOM 1942 C CA . GLY A 1 259 ? -19.571 -7.295 30.289 1.00 87.44 259 GLY A CA 1
ATOM 1943 C C . GLY A 1 259 ? -19.323 -7.004 28.807 1.00 87.44 259 GLY A C 1
ATOM 1944 O O . GLY A 1 259 ? -18.236 -7.290 28.311 1.00 87.44 259 GLY A O 1
ATOM 1945 N N . SER A 1 260 ? -20.301 -6.428 28.104 1.00 89.00 260 SER A N 1
ATOM 1946 C CA . SER A 1 260 ? -20.211 -6.123 26.674 1.00 89.00 260 SER A CA 1
ATOM 1947 C C . SER A 1 260 ? -19.305 -4.924 26.360 1.00 89.00 260 SER A C 1
ATOM 1949 O O . SER A 1 260 ? -18.852 -4.777 25.227 1.00 89.00 260 SER A O 1
ATOM 1951 N N . GLY A 1 261 ? -19.036 -4.068 27.353 1.00 92.62 261 GLY A N 1
ATOM 1952 C CA . GLY A 1 261 ? -18.302 -2.811 27.181 1.00 92.62 261 GLY A CA 1
ATOM 1953 C C . GLY A 1 261 ? -19.165 -1.643 26.692 1.00 92.62 261 GLY A C 1
ATOM 1954 O O . GLY A 1 261 ? -18.637 -0.549 26.520 1.00 92.62 261 GLY A O 1
ATOM 1955 N N . TRP A 1 262 ? -20.469 -1.861 26.506 1.00 93.88 262 TRP A N 1
ATOM 1956 C CA . TRP A 1 262 ? -21.440 -0.828 26.155 1.00 93.88 262 TRP A CA 1
ATOM 1957 C C . TRP A 1 262 ? -21.999 -0.156 27.407 1.00 93.88 262 TRP A C 1
ATOM 1959 O O . TRP A 1 262 ? -22.011 -0.735 28.495 1.00 93.88 262 TRP A O 1
ATOM 1969 N N . THR A 1 263 ? -22.468 1.073 27.257 1.00 96.69 263 THR A N 1
ATOM 1970 C CA . THR A 1 263 ? -23.205 1.809 28.285 1.00 96.69 263 THR A CA 1
ATOM 1971 C C . THR A 1 263 ? -24.663 1.354 28.367 1.00 96.69 263 THR A C 1
ATOM 1973 O O . THR A 1 263 ? -25.201 0.778 27.418 1.00 96.69 263 THR A O 1
ATOM 1976 N N . ASN A 1 264 ? -25.330 1.621 29.494 1.00 95.38 264 ASN A N 1
ATOM 1977 C CA . ASN A 1 264 ? -26.761 1.336 29.648 1.00 95.38 264 ASN A CA 1
ATOM 1978 C C . ASN A 1 264 ? -27.590 2.033 28.551 1.00 95.38 264 ASN A C 1
ATOM 1980 O O . ASN A 1 264 ? -28.469 1.409 27.958 1.00 95.38 264 ASN A O 1
ATOM 1984 N N . LEU A 1 265 ? -27.251 3.282 28.212 1.00 94.88 265 LEU A N 1
ATOM 1985 C CA . LEU A 1 265 ? -27.918 4.035 27.151 1.00 94.88 265 LEU A CA 1
ATOM 1986 C C . LEU A 1 265 ? -27.726 3.381 25.781 1.00 94.88 265 LEU A C 1
ATOM 1988 O O . LEU A 1 265 ? -28.668 3.296 24.997 1.00 94.88 265 LEU A O 1
ATOM 1992 N N . GLU A 1 266 ? -26.525 2.896 25.474 1.00 94.25 266 GLU A N 1
ATOM 1993 C CA . GLU A 1 266 ? -26.280 2.206 24.208 1.00 94.25 266 GLU A CA 1
ATOM 1994 C C . GLU A 1 266 ? -27.017 0.866 24.126 1.00 94.25 266 GLU A C 1
ATOM 1996 O O . GLU A 1 266 ? -27.527 0.522 23.058 1.00 94.25 266 GLU A O 1
ATOM 2001 N N . LEU A 1 267 ? -27.137 0.132 25.238 1.00 93.69 267 LEU A N 1
ATOM 2002 C CA . LEU A 1 267 ? -27.975 -1.067 25.288 1.00 93.69 267 LEU A CA 1
ATOM 2003 C C . LEU A 1 267 ? -29.449 -0.730 25.065 1.00 93.69 267 LEU A C 1
ATOM 2005 O O . LEU A 1 267 ? -30.123 -1.433 24.311 1.00 93.69 267 LEU A O 1
ATOM 2009 N N . TRP A 1 268 ? -29.942 0.356 25.667 1.00 92.31 268 TRP A N 1
ATOM 2010 C CA . TRP A 1 268 ? -31.295 0.834 25.406 1.00 92.31 268 TRP A CA 1
ATOM 2011 C C . TRP A 1 268 ? -31.479 1.211 23.934 1.00 92.31 268 TRP A C 1
ATOM 2013 O O . TRP A 1 268 ? -32.435 0.748 23.317 1.00 92.31 268 TRP A O 1
ATOM 2023 N N . LEU A 1 269 ? -30.568 1.989 23.340 1.00 90.62 269 LEU A N 1
ATOM 2024 C CA . LEU A 1 269 ? -30.621 2.362 21.921 1.00 90.62 269 LEU A CA 1
ATOM 2025 C C . LEU A 1 269 ? -30.619 1.121 21.019 1.00 90.62 269 LEU A C 1
ATOM 2027 O O . LEU A 1 269 ? -31.391 1.047 20.061 1.00 90.62 269 LEU A O 1
ATOM 2031 N N . ALA A 1 270 ? -29.792 0.125 21.341 1.00 88.62 270 ALA A N 1
ATOM 2032 C CA . ALA A 1 270 ? -29.735 -1.138 20.618 1.00 88.62 270 ALA A CA 1
ATOM 2033 C C . ALA A 1 270 ? -31.034 -1.947 20.757 1.00 88.62 270 ALA A C 1
ATOM 2035 O O . ALA A 1 270 ? -31.490 -2.539 19.780 1.00 88.62 270 ALA A O 1
ATOM 2036 N N . ASP A 1 271 ? -31.655 -1.977 21.937 1.00 88.12 271 ASP A N 1
ATOM 2037 C CA . ASP A 1 271 ? -32.950 -2.629 22.155 1.00 88.12 271 ASP A CA 1
ATOM 2038 C C . ASP A 1 271 ? -34.099 -1.880 21.475 1.00 88.12 271 ASP A C 1
ATOM 2040 O O . ASP A 1 271 ? -34.948 -2.503 20.833 1.00 88.12 271 ASP A O 1
ATOM 2044 N N . ALA A 1 272 ? -34.104 -0.551 21.548 1.00 83.12 272 ALA A N 1
ATOM 2045 C CA . ALA A 1 272 ? -35.064 0.308 20.868 1.00 83.12 272 ALA A CA 1
ATOM 2046 C C . ALA A 1 272 ? -34.995 0.111 19.346 1.00 83.12 272 ALA A C 1
ATOM 2048 O O . ALA A 1 272 ? -36.030 0.052 18.684 1.00 83.12 272 ALA A O 1
ATOM 2049 N N . ALA A 1 273 ? -33.793 -0.096 18.802 1.00 78.94 273 ALA A N 1
ATOM 2050 C CA . ALA A 1 273 ? -33.580 -0.410 17.394 1.00 78.94 273 ALA A CA 1
ATOM 2051 C C . ALA A 1 273 ? -34.050 -1.823 16.986 1.00 78.94 273 ALA A C 1
ATOM 2053 O O . ALA A 1 273 ? -34.166 -2.095 15.796 1.00 78.94 273 ALA A O 1
ATOM 2054 N N . LYS A 1 274 ? -34.351 -2.740 17.918 1.00 77.06 274 LYS A N 1
ATOM 2055 C CA . LYS A 1 274 ? -34.867 -4.088 17.587 1.00 77.06 274 LYS A CA 1
ATOM 2056 C C . LYS A 1 274 ? -36.387 -4.125 17.414 1.00 77.06 274 LYS A C 1
ATOM 2058 O O . LYS A 1 274 ? -36.907 -5.049 16.786 1.00 77.06 274 LYS A O 1
ATOM 2063 N N . VAL A 1 275 ? -37.116 -3.163 17.978 1.00 64.62 275 VAL A N 1
ATOM 2064 C CA . VAL A 1 275 ? -38.584 -3.166 17.971 1.00 64.62 275 VAL A CA 1
ATOM 2065 C C . VAL A 1 275 ? -39.097 -2.569 16.658 1.00 64.62 275 VAL A C 1
ATOM 2067 O O . VAL A 1 275 ? -39.034 -1.362 16.442 1.00 64.62 275 VAL A O 1
ATOM 2070 N N . ARG A 1 276 ? -39.633 -3.423 15.775 1.00 50.69 276 ARG A N 1
ATOM 2071 C CA . ARG A 1 276 ? -40.389 -2.986 14.588 1.00 50.69 276 ARG A CA 1
ATOM 2072 C C . ARG A 1 276 ? -41.738 -2.424 15.042 1.00 50.69 276 ARG A C 1
ATOM 2074 O O . ARG A 1 276 ? -42.551 -3.175 15.579 1.00 50.69 276 ARG A O 1
ATOM 2081 N N . GLY A 1 277 ? -41.938 -1.120 14.860 1.00 50.81 277 GLY A N 1
ATOM 2082 C CA . GLY A 1 277 ? -43.221 -0.434 15.059 1.00 50.81 277 GLY A CA 1
ATOM 2083 C C . GLY A 1 277 ? -44.022 -0.329 13.774 1.00 50.81 277 GLY A C 1
ATOM 2084 O O . GLY A 1 277 ? -43.389 -0.131 12.713 1.00 50.81 277 GLY A O 1
#

Foldseek 3Di:
DEEFEAAQAERDEDAFDCVVPVRAAAEEEDAQYEFEYFPQADDDPVGGHWEHYEYAHFDNHEEEYAHYEYYYTQEPLPAYFYPDACVVGVATYEYEYEHYEQEAYAEAEHHEYPDAAHEYEYEHYQYEYEHDPRYPHQYHYYYRHPRYHYHYYNYDGNNHDDDDPPDDPDDPPVVVLVCCLQPPDLNLDDDPVSVVVSVCVVVVVDDDDPDCVVPPHDDDDPDDDDADQQCPLQAHCVVCVVLVHHSNDNQQQPDDPPPPRHGVVVVRVVVVSVDRD